Protein AF-A0A6M3IP27-F1 (afdb_monomer_lite)

Sequence (277 aa):
MENEEKTQEQLDTEKAQQAAEVENRAKIQGWVPKEEFRGDQGKWIAADEFVKRADHMMPILKSVNKKLETQVSTLNQKLSETQGMVEKMVKINTKYIDDSYDTQVSQLKMQKRKAAEEQNWELYDKLEIQEAKLSKPEKLEVKTPAPQPQNQSILDDWMDKNKSWFNVDKEMTDYAVFVGEQLKNSQSPIALPGQEAAFCAEVERRIKTTFPSKF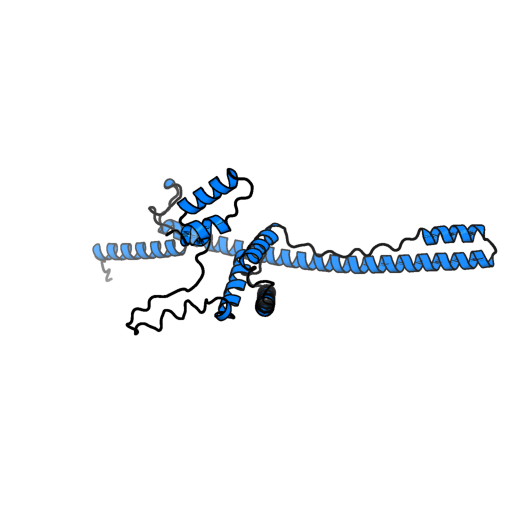SNPNRQRSELDESGLRGGESFSNGKKGWNDLPDEARRQCNKLMAQIPGYKKENYIKEYFEGA

Organism: NCBI:txid1070528

Foldseek 3Di:
DDDDPDDPVRVVVVVVVVLVVLQVVLVVVPQDDLVPDPDDSVPRDRSNVSVVVCVVCVVVVVVVVVVVVVVVVVVVVVVVVVVVVVVVVLVVVLVVLVVVLVVVLVVLVVQLVVCVVVVVVVVNVVSVVVNVVSDRDDRPDPPDPDPDPVLVVLVVVLCVVVVVPAVPPPVLPVQLVVLLVVCCVVPPPCNDPPNNNVSSVVSVVVSCVVCVVVVDDPVVVVPPPDPDDDDDDDPPPPDQQDPVNDDPVLNVVLVVCCVPDPPDDPVVSSCCVVVVD

Secondary structure (DSSP, 8-state):
-------HHHHHHHHHHHHHHHHHHHHHTT---TTT--S-GGG---HHHHHHHHHHHHHHHHHHHHHHHHHHHHHHHHHHHHHHHHHHHHHHHHHHHHHHHHHHHHHHHHHHHHHHHTT-HHHHHHHHHHHHH-PPPP------PPPPHHHHHHHHHHHHHTTTTTTTSHHHHHHHHHHHHHHHHTT-GGGSTT-HHHHHHHHHHHHHHH-HHHHS-TTTGGGSS-----------------GGGS-HHHHHHHHHHHHHSTT--HHHHHHHHHH--

pLDDT: mean 77.45, std 14.08, range [34.03, 93.44]

Structure (mmCIF, N/CA/C/O backbone):
data_AF-A0A6M3IP27-F1
#
_entry.id   AF-A0A6M3IP27-F1
#
loop_
_atom_site.group_PDB
_atom_site.id
_atom_site.type_symbol
_atom_site.label_atom_id
_atom_site.label_alt_id
_atom_site.label_comp_id
_atom_site.label_asym_id
_atom_site.label_entity_id
_atom_site.label_seq_id
_atom_site.pdbx_PDB_ins_code
_atom_site.Cartn_x
_atom_site.Cartn_y
_atom_site.Cartn_z
_atom_site.occupancy
_atom_site.B_iso_or_equiv
_atom_site.auth_seq_id
_atom_site.auth_comp_id
_atom_site.auth_asym_id
_atom_site.auth_atom_id
_atom_site.pdbx_PDB_model_num
ATOM 1 N N . MET A 1 1 ? -12.719 -7.539 72.747 1.00 39.56 1 MET A N 1
ATOM 2 C CA . MET A 1 1 ? -12.972 -8.405 71.579 1.00 39.56 1 MET A CA 1
ATOM 3 C C . MET A 1 1 ? -14.431 -8.194 71.218 1.00 39.56 1 MET A C 1
ATOM 5 O O . MET A 1 1 ? -15.278 -8.902 71.738 1.00 39.56 1 MET A O 1
ATOM 9 N N . GLU A 1 2 ? -14.737 -7.146 70.458 1.00 41.19 2 GLU A N 1
ATOM 10 C CA . GLU A 1 2 ? -16.098 -6.897 69.969 1.00 41.19 2 GLU A CA 1
ATOM 11 C C . GLU A 1 2 ? -16.188 -7.505 68.573 1.00 41.19 2 GLU A C 1
ATOM 13 O O . GLU A 1 2 ? -15.743 -6.916 67.593 1.00 41.19 2 GLU A O 1
ATOM 18 N N . ASN A 1 3 ? -16.667 -8.747 68.511 1.00 47.44 3 ASN A N 1
ATOM 19 C CA . ASN A 1 3 ? -17.157 -9.313 67.264 1.00 47.44 3 ASN A CA 1
ATOM 20 C C . ASN A 1 3 ? -18.583 -8.793 67.089 1.00 47.44 3 ASN A C 1
ATOM 22 O O . ASN A 1 3 ? -19.504 -9.275 67.744 1.00 47.44 3 ASN A O 1
ATOM 26 N N . GLU A 1 4 ? -18.748 -7.787 66.236 1.00 52.50 4 GLU A N 1
ATOM 27 C CA . GLU A 1 4 ? -20.052 -7.382 65.723 1.00 52.50 4 GLU A CA 1
ATOM 28 C C . GLU A 1 4 ? -20.597 -8.515 64.838 1.00 52.50 4 GLU A C 1
ATOM 30 O O . GLU A 1 4 ? -20.154 -8.722 63.705 1.00 52.50 4 GLU A O 1
ATOM 35 N N . GLU A 1 5 ? -21.540 -9.296 65.366 1.00 55.53 5 GLU A N 1
ATOM 36 C CA . GLU A 1 5 ? -22.330 -10.239 64.574 1.00 55.53 5 GLU A CA 1
ATOM 37 C C . GLU A 1 5 ? -23.255 -9.445 63.639 1.00 55.53 5 GLU A C 1
ATOM 39 O O . GLU A 1 5 ? -24.339 -9.004 64.025 1.00 55.53 5 GLU A O 1
ATOM 44 N N . LYS A 1 6 ? -22.814 -9.241 62.391 1.00 59.06 6 LYS A N 1
ATOM 45 C CA . LYS A 1 6 ? -23.670 -8.746 61.302 1.00 59.06 6 LYS A CA 1
ATOM 46 C C . LYS A 1 6 ? -24.931 -9.611 61.211 1.00 59.06 6 LYS A C 1
ATOM 48 O O . LYS A 1 6 ? -24.851 -10.829 61.052 1.00 59.06 6 LYS A O 1
ATOM 53 N N . THR A 1 7 ? -26.098 -8.977 61.278 1.00 63.12 7 THR A N 1
ATOM 54 C CA . THR A 1 7 ? -27.404 -9.641 61.170 1.00 63.12 7 THR A CA 1
ATOM 55 C C . THR A 1 7 ? -27.574 -10.248 59.770 1.00 63.12 7 THR A C 1
ATOM 57 O O . THR A 1 7 ? -27.113 -9.670 58.786 1.00 63.12 7 THR A O 1
ATOM 60 N N . GLN A 1 8 ? -28.251 -11.395 59.650 1.00 60.47 8 GLN A N 1
ATOM 61 C CA . GLN A 1 8 ? -28.425 -12.121 58.378 1.00 60.47 8 GLN A CA 1
ATOM 62 C C . GLN A 1 8 ? -28.995 -11.253 57.236 1.00 60.47 8 GLN A C 1
ATOM 64 O O . GLN A 1 8 ? -28.516 -11.347 56.110 1.00 60.47 8 GLN A O 1
ATOM 69 N N . GLU A 1 9 ? -29.902 -10.316 57.534 1.00 64.75 9 GLU A N 1
ATOM 70 C CA . GLU A 1 9 ? -30.428 -9.354 56.547 1.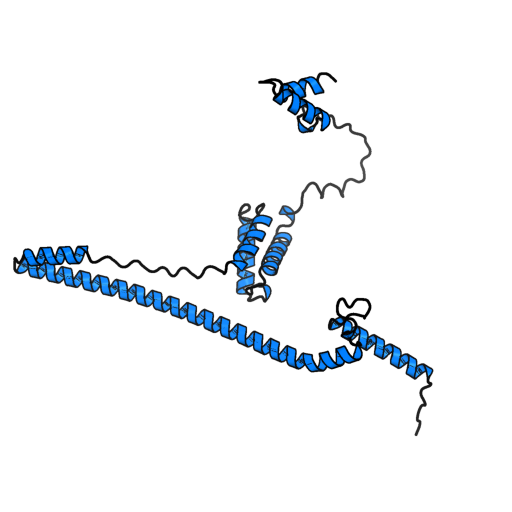00 64.75 9 GLU A CA 1
ATOM 71 C C . GLU A 1 9 ? -29.359 -8.402 55.976 1.00 64.75 9 GLU A C 1
ATOM 73 O O . GLU A 1 9 ? -29.417 -8.026 54.803 1.00 64.75 9 GLU A O 1
ATOM 78 N N . GLN A 1 10 ? -28.353 -8.019 56.766 1.00 66.50 10 GLN A N 1
ATOM 79 C CA . GLN A 1 10 ? -27.271 -7.139 56.307 1.00 66.50 10 GLN A CA 1
ATOM 80 C C . GLN A 1 10 ? -26.288 -7.886 55.394 1.00 66.50 10 GLN A C 1
ATOM 82 O O . GLN A 1 10 ? -25.815 -7.322 54.407 1.00 66.50 10 GLN A O 1
ATOM 87 N N . LEU A 1 11 ? -26.035 -9.169 55.676 1.00 64.75 11 LEU A N 1
ATOM 88 C CA . LEU A 1 11 ? -25.205 -10.042 54.838 1.00 64.75 11 LEU A CA 1
ATOM 89 C C . LEU A 1 11 ? -25.858 -10.338 53.478 1.00 64.75 11 LEU A C 1
ATOM 91 O O . LEU A 1 11 ? -25.162 -10.380 52.460 1.00 64.75 11 LEU A O 1
ATOM 95 N N . ASP A 1 12 ? -27.181 -10.499 53.441 1.00 68.88 12 ASP A N 1
ATOM 96 C CA . ASP A 1 12 ? -27.920 -10.734 52.196 1.00 68.88 12 ASP A CA 1
ATOM 97 C C . ASP A 1 12 ? -28.017 -9.466 51.331 1.00 68.88 12 ASP A C 1
ATOM 99 O O . ASP A 1 12 ? -27.881 -9.530 50.105 1.00 68.88 12 ASP A O 1
ATOM 103 N N . THR A 1 13 ? -28.147 -8.293 51.960 1.00 72.38 13 THR A N 1
ATOM 104 C CA . THR A 1 13 ? -28.172 -7.002 51.254 1.00 72.38 13 THR A CA 1
ATOM 105 C C . THR A 1 13 ? -26.806 -6.657 50.639 1.00 72.38 13 THR A C 1
ATOM 107 O O . THR A 1 13 ? -26.742 -6.226 49.486 1.00 72.38 13 THR A O 1
ATOM 110 N N . GLU A 1 14 ? -25.697 -6.905 51.350 1.00 71.38 14 GLU A N 1
ATOM 111 C CA . GLU A 1 14 ? -24.338 -6.723 50.808 1.00 71.38 14 GLU A CA 1
ATOM 112 C C . GLU A 1 14 ? -24.047 -7.675 49.637 1.00 71.38 14 GLU A C 1
ATOM 114 O O . GLU A 1 14 ? -23.471 -7.261 48.628 1.00 71.38 14 GLU A O 1
ATOM 119 N N . LYS A 1 15 ? -24.483 -8.940 49.719 1.00 72.56 15 LYS A N 1
ATOM 120 C CA . LYS A 1 15 ? -24.339 -9.900 48.611 1.00 72.56 15 LYS A CA 1
ATOM 121 C C . LYS A 1 15 ? -25.111 -9.479 47.364 1.00 72.56 15 LYS A C 1
ATOM 123 O O . LYS A 1 15 ? -24.588 -9.616 46.258 1.00 72.56 15 LYS A O 1
ATOM 128 N N . ALA A 1 16 ? -26.330 -8.963 47.523 1.00 73.81 16 ALA A N 1
ATOM 129 C CA . ALA A 1 16 ? -27.140 -8.491 46.401 1.00 73.81 16 ALA A CA 1
ATOM 130 C C . ALA A 1 16 ? -26.490 -7.292 45.687 1.00 73.81 16 ALA A C 1
ATOM 132 O O . ALA A 1 16 ? -26.472 -7.233 44.457 1.00 73.81 16 ALA A O 1
ATOM 133 N N . GLN A 1 17 ? -25.890 -6.371 46.446 1.00 76.25 17 GLN A N 1
ATOM 134 C CA . GLN A 1 17 ? -25.151 -5.235 45.889 1.00 76.25 17 GLN A CA 1
ATOM 135 C C . GLN A 1 17 ? -23.881 -5.677 45.149 1.00 76.25 17 GLN A C 1
ATOM 137 O O . GLN A 1 17 ? -23.624 -5.211 44.039 1.00 76.25 17 GLN A O 1
ATOM 142 N N . GLN A 1 18 ? -23.123 -6.623 45.713 1.00 76.44 18 GLN A N 1
ATOM 143 C CA . GLN A 1 18 ? -21.934 -7.181 45.060 1.00 76.44 18 GLN A CA 1
ATOM 144 C C . GLN A 1 18 ? -22.278 -7.919 43.759 1.00 76.44 18 GLN A C 1
ATOM 146 O O . GLN A 1 18 ? -21.584 -7.751 42.757 1.00 76.44 18 GLN A O 1
ATOM 151 N N . ALA A 1 19 ? -23.367 -8.693 43.735 1.00 77.50 19 ALA A N 1
ATOM 152 C CA . ALA A 1 19 ? -23.826 -9.376 42.526 1.00 77.50 19 ALA A CA 1
ATOM 153 C C . ALA A 1 19 ? -24.205 -8.382 41.413 1.00 77.50 19 ALA A C 1
ATOM 155 O O . ALA A 1 19 ? -23.787 -8.554 40.267 1.00 77.50 19 ALA A O 1
ATOM 156 N N . ALA A 1 20 ? -24.915 -7.302 41.757 1.00 82.25 20 ALA A N 1
ATOM 157 C CA . ALA A 1 20 ? -25.266 -6.247 40.809 1.00 82.25 20 ALA A CA 1
ATOM 158 C C . ALA A 1 20 ? -24.027 -5.514 40.256 1.00 82.25 20 ALA A C 1
ATOM 160 O O . ALA A 1 20 ? -23.976 -5.180 39.069 1.00 82.25 20 ALA A O 1
ATOM 161 N N . GLU A 1 21 ? -22.997 -5.285 41.078 1.00 84.56 21 GLU A N 1
ATOM 162 C CA . GLU A 1 21 ? -21.745 -4.673 40.617 1.00 84.56 21 GLU A CA 1
ATOM 163 C C . GLU A 1 21 ? -20.981 -5.589 39.644 1.00 84.56 21 GLU A C 1
ATOM 165 O O . GLU A 1 21 ? -20.493 -5.132 38.605 1.00 84.56 21 GLU A O 1
ATOM 170 N N . VAL A 1 22 ? -20.919 -6.890 39.940 1.00 85.19 22 VAL A N 1
ATOM 171 C CA . VAL A 1 22 ? -20.264 -7.892 39.085 1.00 85.19 22 VAL A CA 1
ATOM 172 C C . VAL A 1 22 ? -20.987 -8.042 37.745 1.00 85.19 22 VAL A C 1
ATOM 174 O O . VAL A 1 22 ? -20.332 -8.069 36.702 1.00 85.19 22 VAL A O 1
ATOM 177 N N . GLU A 1 23 ? -22.322 -8.060 37.734 1.00 85.94 23 GLU A N 1
ATOM 178 C CA . GLU A 1 23 ? -23.109 -8.070 36.494 1.00 85.94 23 GLU A CA 1
ATOM 179 C C . GLU A 1 23 ? -22.872 -6.822 35.642 1.00 85.94 23 GLU A C 1
ATOM 181 O O . GLU A 1 23 ? -22.712 -6.923 34.423 1.00 85.94 23 GLU A O 1
ATOM 186 N N . ASN A 1 24 ? -22.794 -5.644 36.264 1.00 85.50 24 ASN A N 1
ATOM 187 C CA . ASN A 1 24 ? -22.499 -4.405 35.549 1.00 85.50 24 ASN A CA 1
ATOM 188 C C . ASN A 1 24 ? -21.096 -4.429 34.927 1.00 85.50 24 ASN A C 1
ATOM 190 O O . ASN A 1 24 ? -20.935 -4.052 33.764 1.00 85.50 24 ASN A O 1
ATOM 194 N N . ARG A 1 25 ? -20.083 -4.932 35.646 1.00 83.31 25 ARG A N 1
ATOM 195 C CA . ARG A 1 25 ? -18.732 -5.115 35.084 1.00 83.31 25 ARG A CA 1
ATOM 196 C C . ARG A 1 25 ? -18.718 -6.115 33.933 1.00 83.31 25 ARG A C 1
ATOM 198 O O . ARG A 1 25 ? -18.089 -5.844 32.911 1.00 83.31 25 ARG A O 1
ATOM 205 N N . ALA A 1 26 ? -19.434 -7.228 34.068 1.00 86.75 26 ALA A N 1
ATOM 206 C CA . ALA A 1 26 ? -19.550 -8.225 33.012 1.00 86.75 26 ALA A CA 1
ATOM 207 C C . ALA A 1 26 ? -20.169 -7.613 31.744 1.00 86.75 26 ALA A C 1
ATOM 209 O O . ALA A 1 26 ? -19.621 -7.783 30.654 1.00 86.75 26 ALA A O 1
ATOM 210 N N . LYS A 1 27 ? -21.259 -6.840 31.878 1.00 85.88 27 LYS A N 1
ATOM 211 C CA . LYS A 1 27 ? -21.919 -6.148 30.754 1.00 85.88 27 LYS A CA 1
ATOM 212 C C . LYS A 1 27 ? -20.980 -5.190 30.023 1.00 85.88 27 LYS A C 1
ATOM 214 O O . LYS A 1 27 ? -20.941 -5.198 28.796 1.00 85.88 27 LYS A O 1
ATOM 219 N N . ILE A 1 28 ? -20.172 -4.418 30.755 1.00 85.31 28 ILE A N 1
ATOM 220 C CA . ILE A 1 28 ? -19.168 -3.511 30.163 1.00 85.31 28 ILE A CA 1
ATOM 221 C C . ILE A 1 28 ? -18.124 -4.290 29.346 1.00 85.31 28 ILE A C 1
ATOM 223 O O . ILE A 1 28 ? -17.663 -3.816 28.311 1.00 85.31 28 ILE A O 1
ATOM 227 N N . GLN A 1 29 ? -17.766 -5.497 29.787 1.00 81.69 29 GLN A N 1
ATOM 228 C CA . GLN A 1 29 ? -16.827 -6.386 29.097 1.00 81.69 29 GLN A CA 1
ATOM 229 C C . GLN A 1 29 ? -17.478 -7.215 27.967 1.00 81.69 29 GLN A C 1
ATOM 231 O O . GLN A 1 29 ? -16.798 -8.027 27.340 1.00 81.69 29 GLN A O 1
ATOM 236 N N . GLY A 1 30 ? -18.769 -7.007 27.680 1.00 83.94 30 GLY A N 1
ATOM 237 C CA . GLY A 1 30 ? -19.490 -7.654 26.579 1.00 83.94 30 GLY A CA 1
ATOM 238 C C . GLY A 1 30 ? -20.252 -8.928 26.955 1.00 83.94 30 GLY A C 1
ATOM 239 O O . GLY A 1 30 ? -20.677 -9.667 26.068 1.00 83.94 30 GLY A O 1
ATOM 240 N N . TRP A 1 31 ? -20.435 -9.206 28.247 1.00 90.19 31 TRP A N 1
ATOM 241 C CA . TRP A 1 31 ? -21.343 -10.257 28.704 1.00 90.19 31 TRP A CA 1
ATOM 242 C C . TRP A 1 31 ? -22.802 -9.838 28.514 1.00 90.19 31 TRP A C 1
ATOM 244 O O . TRP A 1 31 ? -23.163 -8.683 28.741 1.00 90.19 31 TRP A O 1
ATOM 254 N N . VAL A 1 32 ? -23.654 -10.794 28.155 1.00 89.12 32 VAL A N 1
ATOM 255 C CA . VAL A 1 32 ? -25.094 -10.577 27.987 1.00 89.12 32 VAL A CA 1
ATOM 256 C C . VAL A 1 32 ? -25.893 -11.511 28.900 1.00 89.12 32 VAL A C 1
ATOM 258 O O . VAL A 1 32 ? -25.484 -12.664 29.092 1.00 89.12 32 VAL A O 1
ATOM 261 N N . PRO A 1 33 ? -27.036 -11.058 29.450 1.00 88.25 33 PRO A N 1
ATOM 262 C CA . PRO A 1 33 ? -27.930 -11.909 30.226 1.00 88.25 33 PRO A CA 1
ATOM 263 C C . PRO A 1 33 ? -28.410 -13.119 29.422 1.00 88.25 33 PRO A C 1
ATOM 265 O O . PRO A 1 33 ? -28.452 -13.092 28.191 1.00 88.25 33 PRO A O 1
ATOM 268 N N . LYS A 1 34 ? -28.827 -14.179 30.121 1.00 83.12 34 LYS A N 1
ATOM 269 C CA . LYS A 1 34 ? -29.265 -15.439 29.498 1.00 83.12 34 LYS A CA 1
ATOM 270 C C . LYS A 1 34 ? -30.404 -15.246 28.491 1.00 83.12 34 LYS A C 1
ATOM 272 O O . LYS A 1 34 ? -30.479 -15.976 27.510 1.00 83.12 34 LYS A O 1
ATOM 277 N N . GLU A 1 35 ? -31.256 -14.252 28.724 1.00 82.38 35 GLU A N 1
ATOM 278 C CA . GLU A 1 35 ? -32.386 -13.901 27.858 1.00 82.38 35 GLU A CA 1
ATOM 279 C C . GLU A 1 35 ? -31.952 -13.269 26.526 1.00 82.38 35 GLU A C 1
ATOM 281 O O . GLU A 1 35 ? -32.610 -13.456 25.507 1.00 82.38 35 GLU A O 1
ATOM 286 N N . GLU A 1 36 ? -30.812 -12.573 26.507 1.00 82.56 36 GLU A N 1
ATOM 287 C CA . GLU A 1 36 ? -30.274 -11.889 25.322 1.00 82.56 36 GLU A CA 1
ATOM 288 C C . GLU A 1 36 ? -29.168 -12.695 24.623 1.00 82.56 36 GLU A C 1
ATOM 290 O O . GLU A 1 36 ? -28.675 -12.320 23.552 1.00 82.56 36 GLU A O 1
ATOM 295 N N . PHE A 1 37 ? -28.766 -13.824 25.209 1.00 87.12 37 PHE A N 1
ATOM 296 C CA . PHE A 1 37 ? -27.723 -14.671 24.661 1.00 87.12 37 PHE A CA 1
ATOM 297 C C . PHE A 1 37 ? -28.222 -15.429 23.427 1.00 87.12 37 PHE A C 1
ATOM 299 O O . PHE A 1 37 ? -28.962 -16.404 23.518 1.00 87.12 37 PHE A O 1
ATOM 306 N N . ARG A 1 38 ? -27.766 -15.001 22.245 1.00 78.56 38 ARG A N 1
ATOM 307 C CA . ARG A 1 38 ? -28.138 -15.594 20.944 1.00 78.56 38 ARG A CA 1
ATOM 308 C C . ARG A 1 38 ? -27.443 -16.927 20.622 1.00 78.56 38 ARG A C 1
ATOM 310 O O . ARG A 1 38 ? -27.611 -17.444 19.521 1.00 78.56 38 ARG A O 1
ATOM 317 N N . GLY A 1 39 ? -26.611 -17.439 21.526 1.00 82.31 39 GLY A N 1
ATOM 318 C CA . GLY A 1 39 ? -25.845 -18.670 21.336 1.00 82.31 39 GLY A CA 1
ATOM 319 C C . GLY A 1 39 ? -26.500 -19.904 21.958 1.00 82.31 39 GLY A C 1
ATOM 320 O O . GLY A 1 39 ? -27.628 -19.873 22.440 1.00 82.31 39 GLY A O 1
ATOM 321 N N . ASP A 1 40 ? -25.749 -21.002 21.977 1.00 86.00 40 ASP A N 1
ATOM 322 C CA . ASP A 1 40 ? -26.147 -22.239 22.650 1.00 86.00 40 ASP A CA 1
ATOM 323 C C . ASP A 1 40 ? -26.268 -22.013 24.166 1.00 86.00 40 ASP A C 1
ATOM 325 O O . ASP A 1 40 ? -25.266 -21.763 24.841 1.00 86.00 40 ASP A O 1
ATOM 329 N N . GLN A 1 41 ? -27.487 -22.098 24.709 1.00 78.94 41 GLN A N 1
ATOM 330 C CA . GLN A 1 41 ? -27.764 -21.803 26.120 1.00 78.94 41 GLN A CA 1
ATOM 331 C C . GLN A 1 41 ? -26.958 -22.673 27.096 1.00 78.94 41 GLN A C 1
ATOM 333 O O . GLN A 1 41 ? -26.734 -22.246 28.228 1.00 78.94 41 GLN A O 1
ATOM 338 N N . GLY A 1 42 ? -26.474 -23.847 26.668 1.00 82.38 42 GLY A N 1
ATOM 339 C CA . GLY A 1 42 ? -25.590 -24.697 27.474 1.00 82.38 42 GLY A CA 1
ATOM 340 C C . GLY A 1 42 ? -24.171 -24.143 27.658 1.00 82.38 42 GLY A C 1
ATOM 341 O O . GLY A 1 42 ? -23.442 -24.609 28.528 1.00 82.38 42 GLY A O 1
ATOM 342 N N . LYS A 1 43 ? -23.769 -23.147 26.859 1.00 81.69 43 LYS A N 1
ATOM 343 C CA . LYS A 1 43 ? -22.453 -22.484 26.926 1.00 81.69 43 LYS A CA 1
ATOM 344 C C . LYS A 1 43 ? -22.510 -21.098 27.561 1.00 81.69 43 LYS A C 1
ATOM 346 O O . LYS A 1 43 ? -21.483 -20.424 27.643 1.00 81.69 43 LYS A O 1
ATOM 351 N N . TRP A 1 44 ? -23.696 -20.657 27.972 1.00 88.06 44 TRP A N 1
ATOM 352 C CA . TRP A 1 44 ? -23.852 -19.412 28.706 1.00 88.06 44 TRP A CA 1
ATOM 353 C C . TRP A 1 44 ? -23.272 -19.563 30.115 1.00 88.06 44 TRP A C 1
ATOM 355 O O . TRP A 1 44 ? -23.473 -20.578 30.777 1.00 88.06 44 TRP A O 1
ATOM 365 N N . ILE A 1 45 ? -22.534 -18.553 30.561 1.00 86.94 45 ILE A N 1
ATOM 366 C CA . ILE A 1 45 ? -21.773 -18.568 31.813 1.00 86.94 45 ILE A CA 1
ATOM 367 C C . ILE A 1 45 ? -22.278 -17.425 32.696 1.00 86.94 45 ILE A C 1
ATOM 369 O O . ILE A 1 45 ? -22.639 -16.368 32.178 1.00 86.94 45 ILE A O 1
ATOM 373 N N . ALA A 1 46 ? -22.290 -17.616 34.016 1.00 89.75 46 ALA A N 1
ATOM 374 C CA . ALA A 1 46 ? -22.688 -16.575 34.964 1.00 89.75 46 ALA A CA 1
ATOM 375 C C . ALA A 1 46 ? -21.724 -15.371 34.943 1.00 89.75 46 ALA A C 1
ATOM 377 O O . ALA A 1 46 ? -20.540 -15.515 34.629 1.00 89.75 46 ALA A O 1
ATOM 378 N N . ALA A 1 47 ? -22.213 -14.186 35.322 1.00 86.00 47 ALA A N 1
ATOM 379 C CA . ALA A 1 47 ? -21.434 -12.945 35.282 1.00 86.00 47 ALA A CA 1
ATOM 380 C C . ALA A 1 47 ? -20.118 -13.022 36.082 1.00 86.00 47 ALA A C 1
ATOM 382 O O . ALA A 1 47 ? -19.078 -12.592 35.590 1.00 86.00 47 ALA A O 1
ATOM 383 N N . ASP A 1 48 ? -20.136 -13.630 37.272 1.00 85.38 48 ASP A N 1
ATOM 384 C CA . ASP A 1 48 ? -18.946 -13.777 38.126 1.00 85.38 48 ASP A CA 1
ATOM 385 C C . ASP A 1 48 ? -17.862 -14.660 37.478 1.00 85.38 48 ASP A C 1
ATOM 387 O O . ASP A 1 48 ? -16.684 -14.301 37.429 1.00 85.38 48 ASP A O 1
ATOM 391 N N . GLU A 1 49 ? -18.252 -15.788 36.879 1.00 85.69 49 GLU A N 1
ATOM 392 C CA . GLU A 1 49 ? -17.318 -16.655 36.150 1.00 85.69 49 GLU A CA 1
ATOM 393 C C . GLU A 1 49 ? -16.797 -16.009 34.858 1.00 85.69 49 GLU A C 1
ATOM 395 O O . GLU A 1 49 ? -15.637 -16.215 34.487 1.00 85.69 49 GLU A O 1
ATOM 400 N N . PHE A 1 50 ? -17.626 -15.210 34.177 1.00 89.00 50 PHE A N 1
ATOM 401 C CA . PHE A 1 50 ? -17.206 -14.457 32.998 1.00 89.00 50 PHE A CA 1
ATOM 402 C C . PHE A 1 50 ? -16.145 -13.416 33.353 1.00 89.00 50 PHE A C 1
ATOM 404 O O . PHE A 1 50 ? -15.095 -13.401 32.716 1.00 89.00 50 PHE A O 1
ATOM 411 N N . VAL A 1 51 ? -16.376 -12.603 34.390 1.00 86.31 51 VAL A N 1
ATOM 412 C CA . VAL A 1 51 ? -15.430 -11.566 34.833 1.00 86.31 51 VAL A CA 1
ATOM 413 C C . VAL A 1 51 ? -14.118 -12.195 35.297 1.00 86.31 51 VAL A C 1
ATOM 415 O O . VAL A 1 51 ? -13.059 -11.769 34.853 1.00 86.31 51 VAL A O 1
ATOM 418 N N . LYS A 1 52 ? -14.154 -13.286 36.077 1.00 86.50 52 LYS A N 1
ATOM 419 C CA . LYS A 1 52 ? -12.938 -14.022 36.481 1.00 86.50 52 LYS A CA 1
ATOM 420 C C . LYS A 1 52 ? -12.134 -14.532 35.284 1.00 86.50 52 LYS A C 1
ATOM 422 O O . LYS A 1 52 ? -10.907 -14.419 35.252 1.00 86.50 52 LYS A O 1
ATOM 427 N N . ARG A 1 53 ? -12.814 -15.095 34.279 1.00 86.50 53 ARG A N 1
ATOM 428 C CA . ARG A 1 53 ? -12.168 -15.575 33.050 1.00 86.50 53 ARG A CA 1
ATOM 429 C C . ARG A 1 53 ? -11.633 -14.412 32.211 1.00 86.50 53 ARG A C 1
ATOM 431 O O . ARG A 1 53 ? -10.534 -14.523 31.668 1.00 86.50 53 ARG A O 1
ATOM 438 N N . ALA A 1 54 ? -12.374 -13.313 32.118 1.00 83.31 54 ALA A N 1
ATOM 439 C CA . ALA A 1 54 ? -11.966 -12.108 31.414 1.00 83.31 54 ALA A CA 1
ATOM 440 C C . ALA A 1 54 ? -10.743 -11.467 32.078 1.00 83.31 54 ALA A C 1
ATOM 442 O O . ALA A 1 54 ? -9.767 -11.210 31.386 1.00 83.31 54 ALA A O 1
ATOM 443 N N . ASP A 1 55 ? -10.718 -11.314 33.401 1.00 86.06 55 ASP A N 1
ATOM 444 C CA . ASP A 1 55 ? -9.583 -10.758 34.147 1.00 86.06 55 ASP A CA 1
ATOM 445 C C . ASP A 1 55 ? -8.314 -11.605 33.988 1.00 86.06 55 ASP A C 1
ATOM 447 O O . ASP A 1 55 ? -7.212 -11.066 33.881 1.00 86.06 55 ASP A O 1
ATOM 451 N N . HIS A 1 56 ? -8.455 -12.931 33.892 1.00 87.31 56 HIS A N 1
ATOM 452 C CA . HIS A 1 56 ? -7.328 -13.819 33.617 1.00 87.31 56 HIS A CA 1
ATOM 453 C C . HIS A 1 56 ? -6.862 -13.764 32.152 1.00 87.31 56 HIS A C 1
ATOM 455 O O . HIS A 1 56 ? -5.661 -13.791 31.876 1.00 87.31 56 HIS A O 1
ATOM 461 N N . MET A 1 57 ? -7.791 -13.674 31.194 1.00 83.81 57 MET A N 1
ATOM 462 C CA . MET A 1 57 ? -7.461 -13.641 29.765 1.00 83.81 57 MET A CA 1
ATOM 463 C C . MET A 1 57 ? -7.049 -12.255 29.264 1.00 83.81 57 MET A C 1
ATOM 465 O O . MET A 1 57 ? -6.295 -12.168 28.299 1.00 83.81 57 MET A O 1
ATOM 469 N N . MET A 1 58 ? -7.484 -11.169 29.900 1.00 84.62 58 MET A N 1
ATOM 470 C CA . MET A 1 58 ? -7.247 -9.799 29.443 1.00 84.62 58 MET A CA 1
ATOM 471 C C . MET A 1 58 ? -5.753 -9.439 29.363 1.00 84.62 58 MET A C 1
ATOM 473 O O . MET A 1 58 ? -5.352 -8.827 28.371 1.00 84.62 58 MET A O 1
ATOM 477 N N . PRO A 1 59 ? -4.885 -9.836 30.316 1.00 88.25 59 PRO A N 1
ATOM 478 C CA . PRO A 1 59 ? -3.440 -9.669 30.177 1.00 88.25 59 PRO A CA 1
ATOM 479 C C . PRO A 1 59 ? -2.875 -10.420 28.967 1.00 88.25 59 PRO A C 1
ATOM 481 O O . PRO A 1 59 ? -2.052 -9.872 28.231 1.00 88.25 59 PRO A O 1
ATOM 484 N N . ILE A 1 60 ? -3.348 -11.648 28.724 1.00 88.31 60 ILE A N 1
ATOM 485 C CA . ILE A 1 60 ? -2.922 -12.472 27.586 1.00 88.31 60 ILE A CA 1
ATOM 486 C C . ILE A 1 60 ? -3.353 -11.794 26.285 1.00 88.31 60 ILE A C 1
ATOM 488 O O . ILE A 1 60 ? -2.508 -11.553 25.425 1.00 88.31 60 ILE A O 1
ATOM 492 N N . LEU A 1 61 ? -4.621 -11.392 26.174 1.00 83.94 61 LEU A N 1
ATOM 493 C CA . LEU A 1 61 ? -5.176 -10.714 25.003 1.00 83.94 61 LEU A CA 1
ATOM 494 C C . LEU A 1 61 ? -4.452 -9.396 24.710 1.00 83.94 61 LEU A C 1
ATOM 496 O O . LEU A 1 61 ? -4.047 -9.160 23.576 1.00 83.94 61 LEU A O 1
ATOM 500 N N . LYS A 1 62 ? -4.206 -8.568 25.735 1.00 86.19 62 LYS A N 1
ATOM 501 C CA . LYS A 1 62 ? -3.415 -7.333 25.605 1.00 86.19 62 LYS A CA 1
ATOM 502 C C . LYS A 1 62 ? -1.996 -7.624 25.125 1.00 86.19 62 LYS A C 1
ATOM 504 O O . LYS A 1 62 ? -1.490 -6.921 24.255 1.00 86.19 62 LYS A O 1
ATOM 509 N N . SER A 1 63 ? -1.352 -8.661 25.664 1.00 87.88 63 SER A N 1
ATOM 510 C CA . SER A 1 63 ? 0.001 -9.047 25.250 1.00 87.88 63 SER A CA 1
ATOM 511 C C . SER A 1 63 ? 0.047 -9.549 23.804 1.00 87.88 63 SER A C 1
ATOM 513 O O . SER A 1 63 ? 0.989 -9.234 23.078 1.00 87.88 63 SER A O 1
ATOM 515 N N . VAL A 1 64 ? -0.980 -10.286 23.369 1.00 87.31 64 VAL A N 1
ATOM 516 C CA . VAL A 1 64 ? -1.116 -10.789 21.999 1.00 87.31 64 VAL A CA 1
ATOM 517 C C . VAL A 1 64 ? -1.400 -9.639 21.042 1.00 87.31 64 VAL A C 1
ATOM 519 O O . VAL A 1 64 ? -0.696 -9.524 20.047 1.00 87.31 64 VAL A O 1
ATOM 522 N N . ASN A 1 65 ? -2.335 -8.744 21.368 1.00 89.00 65 ASN A N 1
ATOM 523 C CA . ASN A 1 65 ? -2.610 -7.554 20.562 1.00 89.00 65 ASN A CA 1
ATOM 524 C C . ASN A 1 65 ? -1.368 -6.679 20.420 1.00 89.00 65 ASN A C 1
ATOM 526 O O . ASN A 1 65 ? -1.001 -6.337 19.304 1.00 89.00 65 ASN A O 1
ATOM 530 N N . LYS A 1 66 ? -0.638 -6.422 21.512 1.00 91.44 66 LYS A N 1
ATOM 531 C CA . LYS A 1 66 ? 0.626 -5.680 21.446 1.00 91.44 66 LYS A CA 1
ATOM 532 C C . LYS A 1 66 ? 1.648 -6.375 20.539 1.00 91.44 66 LYS A C 1
ATOM 534 O O . LYS A 1 66 ? 2.321 -5.716 19.753 1.00 91.44 66 LYS A O 1
ATOM 539 N N . LYS A 1 67 ? 1.770 -7.706 20.616 1.00 91.00 67 LYS A N 1
ATOM 540 C CA . LYS A 1 67 ? 2.645 -8.474 19.713 1.00 91.00 67 LYS A CA 1
ATOM 541 C C . LYS A 1 67 ? 2.194 -8.348 18.258 1.00 91.00 67 LYS A C 1
ATOM 543 O O . LYS A 1 67 ? 3.036 -8.092 17.402 1.00 91.00 67 LYS A O 1
ATOM 548 N N . LEU A 1 68 ? 0.900 -8.475 17.984 1.00 88.62 68 LEU A N 1
ATOM 549 C CA . LEU A 1 68 ? 0.337 -8.320 16.643 1.00 88.62 68 LEU A CA 1
ATOM 550 C C . LEU A 1 68 ? 0.587 -6.914 16.095 1.00 88.62 68 LEU A C 1
ATOM 552 O O . LEU A 1 68 ? 1.084 -6.787 14.985 1.00 88.62 68 LEU A O 1
ATOM 556 N N . GLU A 1 69 ? 0.357 -5.868 16.884 1.00 87.75 69 GLU A N 1
ATOM 557 C CA . GLU A 1 69 ? 0.663 -4.482 16.512 1.00 87.75 69 GLU A CA 1
ATOM 558 C C . GLU A 1 69 ? 2.149 -4.306 16.174 1.00 87.75 69 GLU A C 1
ATOM 560 O O . GLU A 1 69 ? 2.489 -3.734 15.138 1.00 87.75 69 GLU A O 1
ATOM 565 N N . THR A 1 70 ? 3.054 -4.861 16.992 1.00 92.38 70 THR A N 1
ATOM 566 C CA . THR A 1 70 ? 4.495 -4.808 16.694 1.00 92.38 70 THR A CA 1
ATOM 567 C C . THR A 1 70 ? 4.867 -5.592 15.436 1.00 92.38 70 THR A C 1
ATOM 569 O O . THR A 1 70 ? 5.717 -5.141 14.669 1.00 92.38 70 THR A O 1
ATOM 572 N N . GLN A 1 71 ? 4.226 -6.737 15.180 1.00 89.12 71 GLN A N 1
ATOM 573 C CA . GLN A 1 71 ? 4.436 -7.533 13.969 1.00 89.12 71 GLN A CA 1
ATOM 574 C C . GLN A 1 71 ? 3.926 -6.804 12.726 1.00 89.12 71 GLN A C 1
ATOM 576 O O . GLN A 1 71 ? 4.635 -6.737 11.730 1.00 89.12 71 GLN A O 1
ATOM 581 N N . VAL A 1 72 ? 2.737 -6.205 12.790 1.00 89.81 72 VAL A N 1
ATOM 582 C CA . VAL A 1 72 ? 2.176 -5.403 11.696 1.00 89.81 72 VAL A CA 1
ATOM 583 C C . VAL A 1 72 ? 3.071 -4.199 11.411 1.00 89.81 72 VAL A C 1
ATOM 585 O O . VAL A 1 72 ? 3.416 -3.955 10.259 1.00 89.81 72 VAL A O 1
ATOM 588 N N . SER A 1 73 ? 3.521 -3.490 12.449 1.00 87.75 73 SER A N 1
ATOM 589 C CA . SER A 1 73 ? 4.440 -2.356 12.304 1.00 87.75 73 SER A CA 1
ATOM 590 C C . SER A 1 73 ? 5.769 -2.768 11.657 1.00 87.75 73 SER A C 1
ATOM 592 O O . SER A 1 73 ? 6.197 -2.170 10.670 1.00 87.75 73 SER A O 1
ATOM 594 N N . THR A 1 74 ? 6.388 -3.853 12.132 1.00 89.88 74 THR A N 1
ATOM 595 C CA . THR A 1 74 ? 7.645 -4.362 11.553 1.00 89.88 74 THR A CA 1
ATOM 596 C C . THR A 1 74 ? 7.477 -4.891 10.131 1.00 89.88 74 THR A C 1
ATOM 598 O O . THR A 1 74 ? 8.373 -4.707 9.308 1.00 89.88 74 THR A O 1
ATOM 601 N N . LEU A 1 75 ? 6.348 -5.524 9.805 1.00 87.12 75 LEU A N 1
ATOM 602 C CA . LEU A 1 75 ? 6.040 -5.941 8.436 1.00 87.12 75 LEU A CA 1
ATOM 603 C C . LEU A 1 75 ? 5.865 -4.737 7.512 1.00 87.12 75 LEU A C 1
ATOM 605 O O . LEU A 1 75 ? 6.450 -4.726 6.433 1.00 87.12 75 LEU A O 1
ATOM 609 N N . ASN A 1 76 ? 5.136 -3.708 7.946 1.00 82.88 76 ASN A N 1
ATOM 610 C CA . ASN A 1 76 ? 4.964 -2.476 7.178 1.00 82.88 76 ASN A CA 1
ATOM 611 C C . ASN A 1 76 ? 6.301 -1.768 6.936 1.00 82.88 76 ASN A C 1
ATOM 613 O O . ASN A 1 76 ? 6.563 -1.319 5.822 1.00 82.88 76 ASN A O 1
ATOM 617 N N . GLN A 1 77 ? 7.179 -1.728 7.942 1.00 86.31 77 GLN A N 1
ATOM 618 C CA . GLN A 1 77 ? 8.523 -1.178 7.786 1.00 86.31 77 GLN A CA 1
ATOM 619 C C . GLN A 1 77 ? 9.338 -1.970 6.753 1.00 86.31 77 GLN A C 1
ATOM 621 O O . GLN A 1 77 ? 9.873 -1.381 5.818 1.00 86.31 77 GLN A O 1
ATOM 626 N N . LYS A 1 78 ? 9.370 -3.306 6.854 1.00 86.00 78 LYS A N 1
ATOM 627 C CA . LYS A 1 78 ? 10.050 -4.164 5.867 1.00 86.00 78 LYS A CA 1
ATOM 628 C C . LYS A 1 78 ? 9.476 -3.996 4.460 1.00 86.00 78 LYS A C 1
ATOM 630 O O . LYS A 1 78 ? 10.216 -4.034 3.479 1.00 86.00 78 LYS A O 1
ATOM 635 N N . LEU A 1 79 ? 8.164 -3.809 4.341 1.00 84.69 79 LEU A N 1
ATOM 636 C CA . LEU A 1 79 ? 7.499 -3.580 3.061 1.00 84.69 79 LEU A CA 1
ATOM 637 C C . LEU A 1 79 ? 7.931 -2.233 2.460 1.00 84.69 79 LEU A C 1
ATOM 639 O O . LEU A 1 79 ? 8.308 -2.175 1.294 1.00 84.69 79 LEU A O 1
ATOM 643 N N . SER A 1 80 ? 7.989 -1.172 3.266 1.00 82.19 80 SER A N 1
ATOM 644 C CA . SER A 1 80 ? 8.509 0.126 2.822 1.00 82.19 80 SER A CA 1
ATOM 645 C C . SER A 1 80 ? 9.991 0.058 2.424 1.00 82.19 80 SER A C 1
ATOM 647 O O . SER A 1 80 ? 10.379 0.585 1.381 1.00 82.19 80 SER A O 1
ATOM 649 N N . GLU A 1 81 ? 10.819 -0.644 3.200 1.00 86.75 81 GLU A N 1
ATOM 650 C CA . GLU A 1 81 ? 12.242 -0.838 2.897 1.00 86.75 81 GLU A CA 1
ATOM 651 C C . GLU A 1 81 ? 12.447 -1.616 1.591 1.00 86.75 81 GLU A C 1
ATOM 653 O O . GLU A 1 81 ? 13.256 -1.222 0.748 1.00 86.75 81 GLU A O 1
ATOM 658 N N . THR A 1 82 ? 11.683 -2.692 1.387 1.00 84.69 82 THR A N 1
ATOM 659 C CA . THR A 1 82 ? 11.737 -3.489 0.152 1.00 84.69 82 THR A CA 1
ATOM 660 C C . THR A 1 82 ? 11.242 -2.700 -1.055 1.00 84.69 82 THR A C 1
ATOM 662 O O . THR A 1 82 ? 11.893 -2.743 -2.097 1.00 84.69 82 THR A O 1
ATOM 665 N N . GLN A 1 83 ? 10.173 -1.909 -0.925 1.00 80.62 83 GLN A N 1
ATOM 666 C CA . GLN A 1 83 ? 9.729 -0.992 -1.980 1.00 80.62 83 GLN A CA 1
ATOM 667 C C . GLN A 1 83 ? 10.825 0.016 -2.353 1.00 80.62 83 GLN A C 1
ATOM 669 O O . GLN A 1 83 ? 11.144 0.167 -3.533 1.00 80.62 83 GLN A O 1
ATOM 674 N N . GLY A 1 84 ? 11.466 0.641 -1.361 1.00 85.31 84 GLY A N 1
ATOM 675 C CA . GLY A 1 84 ? 12.572 1.570 -1.598 1.00 85.31 84 GLY A CA 1
ATOM 676 C C . GLY A 1 84 ? 13.799 0.899 -2.228 1.00 85.31 84 GLY A C 1
ATOM 677 O O . GLY A 1 84 ? 14.475 1.494 -3.069 1.00 85.31 84 GLY A O 1
ATOM 678 N N . MET A 1 85 ? 14.093 -0.353 -1.865 1.00 87.25 85 MET A N 1
ATOM 679 C CA . MET A 1 85 ? 15.158 -1.142 -2.491 1.00 87.25 85 MET A CA 1
ATOM 680 C C . MET A 1 85 ? 14.839 -1.463 -3.954 1.00 87.25 85 MET A C 1
ATOM 682 O O . MET A 1 85 ? 15.709 -1.297 -4.808 1.00 87.25 85 MET A O 1
ATOM 686 N N . VAL A 1 86 ? 13.608 -1.881 -4.257 1.00 87.31 86 VAL A N 1
ATOM 687 C CA . VAL A 1 86 ? 13.158 -2.153 -5.630 1.00 87.31 86 VAL A CA 1
ATOM 688 C C . VAL A 1 86 ? 13.253 -0.891 -6.482 1.00 87.31 86 VAL A C 1
ATOM 690 O O . VAL A 1 86 ? 13.802 -0.941 -7.580 1.00 87.31 86 VAL A O 1
ATOM 693 N N . GLU A 1 87 ? 12.816 0.259 -5.969 1.00 85.75 87 GLU A N 1
ATOM 694 C CA . GLU A 1 87 ? 12.912 1.531 -6.690 1.00 85.75 87 GLU A CA 1
ATOM 695 C C . GLU A 1 87 ? 14.371 1.909 -7.004 1.00 85.75 87 GLU A C 1
ATOM 697 O O . GLU A 1 87 ? 14.699 2.298 -8.130 1.00 85.75 87 GLU A O 1
ATOM 702 N N . LYS A 1 88 ? 15.279 1.743 -6.033 1.00 86.62 88 LYS A N 1
ATOM 703 C CA . LYS A 1 88 ? 16.721 1.950 -6.242 1.00 86.62 88 LYS A CA 1
ATOM 704 C C . LYS A 1 88 ? 17.289 0.974 -7.268 1.00 86.62 88 LYS A C 1
ATOM 706 O O . LYS A 1 88 ? 18.049 1.399 -8.134 1.00 86.62 88 LYS A O 1
ATOM 711 N N . MET A 1 89 ? 16.914 -0.302 -7.197 1.00 85.25 89 MET A N 1
ATOM 712 C CA . MET A 1 89 ? 17.375 -1.327 -8.132 1.00 85.25 89 MET A CA 1
ATOM 713 C C . MET A 1 89 ? 16.923 -1.019 -9.558 1.00 85.25 89 MET A C 1
ATOM 715 O O . MET A 1 89 ? 17.722 -1.111 -10.485 1.00 85.25 89 MET A O 1
ATOM 719 N N . VAL A 1 90 ? 15.675 -0.582 -9.744 1.00 86.75 90 VAL A N 1
ATOM 720 C CA . VAL A 1 90 ? 15.178 -0.181 -11.063 1.00 86.75 90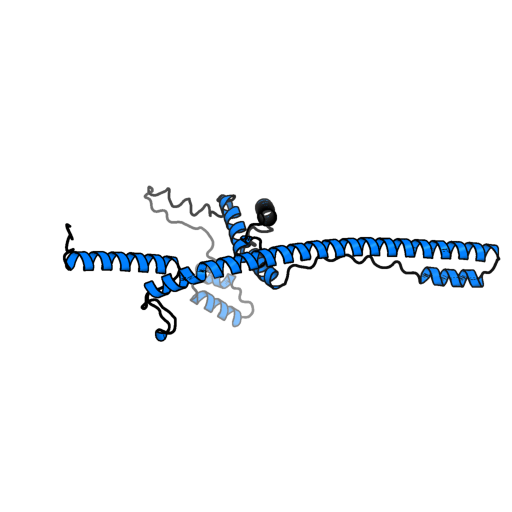 VAL A CA 1
ATOM 721 C C . VAL A 1 90 ? 15.933 1.045 -11.574 1.00 86.75 90 VAL A C 1
ATOM 723 O O . VAL A 1 90 ? 16.403 1.038 -12.709 1.00 86.75 90 VAL A O 1
ATOM 726 N N . LYS A 1 91 ? 16.164 2.063 -10.737 1.00 86.19 91 LYS A N 1
ATOM 727 C CA . LYS A 1 91 ? 16.984 3.229 -11.116 1.00 86.19 91 LYS A CA 1
ATOM 728 C C . LYS A 1 91 ? 18.409 2.838 -11.520 1.00 86.19 91 LYS A C 1
ATOM 730 O O . LYS A 1 91 ? 18.907 3.339 -12.524 1.00 86.19 91 LYS A O 1
ATOM 735 N N . ILE A 1 92 ? 19.060 1.945 -10.777 1.00 87.50 92 ILE A N 1
ATOM 736 C CA . ILE A 1 92 ? 20.407 1.457 -11.111 1.00 87.50 92 ILE A CA 1
ATOM 737 C C . ILE A 1 92 ? 20.383 0.667 -12.420 1.00 87.50 92 ILE A C 1
ATOM 739 O O . ILE A 1 92 ? 21.188 0.951 -13.300 1.00 87.50 92 ILE A O 1
ATOM 743 N N . ASN A 1 93 ? 19.438 -0.261 -12.583 1.00 83.00 93 ASN A N 1
ATOM 744 C CA . ASN A 1 93 ? 19.314 -1.051 -13.803 1.00 83.00 93 ASN A CA 1
ATOM 745 C C . ASN A 1 93 ? 19.032 -0.175 -15.023 1.00 83.00 93 ASN A C 1
ATOM 747 O O . ASN A 1 93 ? 19.684 -0.359 -16.036 1.00 83.00 93 ASN A O 1
ATOM 751 N N . THR A 1 94 ? 18.123 0.801 -14.940 1.00 85.62 94 THR A N 1
ATOM 752 C CA . THR A 1 94 ? 17.852 1.714 -16.068 1.00 85.62 94 THR A CA 1
ATOM 753 C C . THR A 1 94 ? 19.098 2.488 -16.490 1.00 85.62 94 THR A C 1
ATOM 755 O O . THR A 1 94 ? 19.393 2.531 -17.678 1.00 85.62 94 THR A O 1
ATOM 758 N N . LYS A 1 95 ? 19.872 3.025 -15.535 1.00 86.75 95 LYS A N 1
ATOM 759 C CA . LYS A 1 95 ? 21.145 3.702 -15.831 1.00 86.75 95 LYS A CA 1
ATOM 760 C C . LYS A 1 95 ? 22.176 2.754 -16.427 1.00 86.75 95 LYS A C 1
ATOM 762 O O . LYS A 1 95 ? 22.768 3.076 -17.442 1.00 86.75 95 LYS A O 1
ATOM 767 N N . TYR A 1 96 ? 22.359 1.580 -15.826 1.00 86.81 96 TYR A N 1
ATOM 768 C CA . TYR A 1 96 ? 23.288 0.572 -16.332 1.00 86.81 96 TYR A CA 1
ATOM 769 C C . TYR A 1 96 ? 22.941 0.154 -17.764 1.00 86.81 96 TYR A C 1
ATOM 771 O O . TYR A 1 96 ? 23.816 0.050 -18.617 1.00 86.81 96 TYR A O 1
ATOM 779 N N . ILE A 1 97 ? 21.653 -0.050 -18.029 1.00 86.12 97 ILE A N 1
ATOM 780 C CA . ILE A 1 97 ? 21.131 -0.390 -19.345 1.00 86.12 97 ILE A CA 1
ATOM 781 C C . ILE A 1 97 ? 21.399 0.754 -20.342 1.00 86.12 97 ILE A C 1
ATOM 783 O O . ILE A 1 97 ? 21.950 0.484 -21.409 1.00 86.12 97 ILE A O 1
ATOM 787 N N . ASP A 1 98 ? 21.078 2.006 -19.991 1.00 85.94 98 ASP A N 1
ATOM 788 C CA . ASP A 1 98 ? 21.340 3.189 -20.828 1.00 85.94 98 ASP A CA 1
ATOM 789 C C . ASP A 1 98 ? 22.855 3.344 -21.120 1.00 85.94 98 ASP A C 1
ATOM 791 O O . ASP A 1 98 ? 23.252 3.429 -22.282 1.00 85.94 98 ASP A O 1
ATOM 795 N N . ASP A 1 99 ? 23.718 3.268 -20.101 1.00 88.56 99 ASP A N 1
ATOM 796 C CA . ASP A 1 99 ? 25.179 3.376 -20.246 1.00 88.56 99 ASP A CA 1
ATOM 797 C C . ASP A 1 99 ? 25.755 2.229 -21.102 1.00 88.56 99 ASP A C 1
ATOM 799 O O . ASP A 1 99 ? 26.633 2.425 -21.950 1.00 88.56 99 ASP A O 1
ATOM 803 N N . SER A 1 100 ? 25.258 1.002 -20.909 1.00 85.69 100 SER A N 1
ATOM 804 C CA . SER A 1 100 ? 25.676 -0.165 -21.696 1.00 85.69 100 SER A CA 1
ATOM 805 C C . SER A 1 100 ? 25.277 -0.044 -23.168 1.00 85.69 100 SER A C 1
ATOM 807 O O . SER A 1 100 ? 26.006 -0.506 -24.046 1.00 85.69 100 SER A O 1
ATOM 809 N N . TYR A 1 101 ? 24.141 0.594 -23.448 1.00 88.94 101 TYR A N 1
ATOM 810 C CA . TYR A 1 101 ? 23.685 0.867 -24.803 1.00 88.94 101 TYR A CA 1
ATOM 811 C C . TYR A 1 101 ? 24.558 1.946 -25.457 1.00 88.94 101 TYR A C 1
ATOM 813 O O . TYR A 1 101 ? 25.080 1.736 -26.552 1.00 88.94 101 TYR A O 1
ATOM 821 N N . ASP A 1 102 ? 24.803 3.061 -24.764 1.00 89.25 102 ASP A N 1
ATOM 822 C CA . ASP A 1 102 ? 25.615 4.167 -25.282 1.00 89.25 102 ASP A CA 1
ATOM 823 C C . ASP A 1 102 ? 27.066 3.740 -25.554 1.00 89.25 102 ASP A C 1
ATOM 825 O O . ASP A 1 102 ? 27.656 4.105 -26.578 1.00 89.25 102 ASP A O 1
ATOM 829 N N . THR A 1 103 ? 27.641 2.907 -24.682 1.00 89.88 103 THR A N 1
ATOM 830 C CA . THR A 1 103 ? 28.977 2.330 -24.892 1.00 89.88 103 THR A CA 1
ATOM 831 C C . THR A 1 103 ? 29.021 1.398 -26.102 1.00 89.88 103 THR A C 1
ATOM 833 O O . THR A 1 103 ? 29.941 1.526 -26.912 1.00 89.88 103 THR A O 1
ATOM 836 N N . GLN A 1 104 ? 28.026 0.523 -26.288 1.00 90.38 104 GLN A N 1
ATOM 837 C CA . GLN A 1 104 ? 27.931 -0.353 -27.465 1.00 90.38 104 GLN A CA 1
ATOM 838 C C . GLN A 1 104 ? 27.785 0.446 -28.766 1.00 90.38 104 GLN A C 1
ATOM 840 O O . GLN A 1 104 ? 28.516 0.197 -29.725 1.00 90.38 104 GLN A O 1
ATOM 845 N N . VAL A 1 105 ? 26.914 1.459 -28.793 1.00 90.56 105 VAL A N 1
ATOM 846 C CA . VAL A 1 105 ? 26.744 2.342 -29.958 1.00 90.56 105 VAL A CA 1
ATOM 847 C C . VAL A 1 105 ? 28.038 3.101 -30.265 1.00 90.56 105 VAL A C 1
ATOM 849 O O . VAL A 1 105 ? 28.441 3.209 -31.424 1.00 90.56 105 VAL A O 1
ATOM 852 N N . SER A 1 106 ? 28.728 3.611 -29.242 1.00 91.62 106 SER A N 1
ATOM 853 C CA . SER A 1 106 ? 30.013 4.302 -29.408 1.00 91.62 106 SER A CA 1
ATOM 854 C C . SER A 1 106 ? 31.101 3.376 -29.971 1.00 91.62 106 SER A C 1
ATOM 856 O O . SER A 1 106 ? 31.826 3.755 -30.896 1.00 91.62 106 SER A O 1
ATOM 858 N N . GLN A 1 107 ? 31.179 2.135 -29.479 1.00 91.94 107 GLN A N 1
ATOM 859 C CA . GLN A 1 107 ? 32.109 1.123 -29.984 1.00 91.94 107 GLN A CA 1
ATOM 860 C C . GLN A 1 107 ? 31.819 0.754 -31.443 1.00 91.94 107 GLN A C 1
ATOM 862 O O . GLN A 1 107 ? 32.746 0.755 -32.255 1.00 91.94 107 GLN A O 1
ATOM 867 N N . LEU A 1 108 ? 30.552 0.517 -31.802 1.00 91.12 108 LEU A N 1
ATOM 868 C CA . LEU A 1 108 ? 30.150 0.235 -33.185 1.00 91.12 108 LEU A CA 1
ATOM 869 C C . LEU A 1 108 ? 30.493 1.402 -34.118 1.00 91.12 108 LEU A C 1
ATOM 871 O O . LEU A 1 108 ? 31.072 1.190 -35.182 1.00 91.12 108 LEU A O 1
ATOM 875 N N . LYS A 1 109 ? 30.251 2.651 -33.700 1.00 91.06 109 LYS A N 1
ATOM 876 C CA . LYS A 1 109 ? 30.641 3.845 -34.472 1.00 91.06 109 LYS A CA 1
ATOM 877 C C . LYS A 1 109 ? 32.149 3.952 -34.672 1.00 91.06 109 LYS A C 1
ATOM 879 O O . LYS A 1 109 ? 32.599 4.312 -35.759 1.00 91.06 109 LYS A O 1
ATOM 884 N N . MET A 1 110 ? 32.941 3.641 -33.646 1.00 93.19 110 MET A N 1
ATOM 885 C CA . MET A 1 110 ? 34.401 3.620 -33.759 1.00 93.19 110 MET A CA 1
ATOM 886 C C . MET A 1 110 ? 34.868 2.538 -34.739 1.00 93.19 110 MET A C 1
ATOM 888 O O . MET A 1 110 ? 35.738 2.802 -35.567 1.00 93.19 110 MET A O 1
ATOM 892 N N . GLN A 1 111 ? 34.270 1.346 -34.686 1.00 92.06 111 GLN A N 1
ATOM 893 C CA . GLN A 1 111 ? 34.567 0.262 -35.622 1.00 92.06 111 GLN A CA 1
ATOM 894 C C . GLN A 1 111 ? 34.163 0.621 -37.060 1.00 92.06 111 GLN A C 1
ATOM 896 O O . GLN A 1 111 ? 34.951 0.385 -37.971 1.00 92.06 111 GLN A O 1
ATOM 901 N N . LYS A 1 112 ? 33.014 1.285 -37.270 1.00 90.19 112 LYS A N 1
ATOM 902 C CA . LYS A 1 112 ? 32.597 1.796 -38.592 1.00 90.19 112 LYS A CA 1
ATOM 903 C C . LYS A 1 112 ? 33.604 2.799 -39.159 1.00 90.19 112 LYS A C 1
ATOM 905 O O . LYS A 1 112 ? 33.917 2.740 -40.343 1.00 90.19 112 LYS A O 1
ATOM 910 N N . ARG A 1 113 ? 34.142 3.703 -38.328 1.00 91.12 113 ARG A N 1
ATOM 911 C CA . ARG A 1 113 ? 35.181 4.661 -38.759 1.00 91.12 113 ARG A CA 1
ATOM 912 C C . ARG A 1 113 ? 36.462 3.955 -39.198 1.00 91.12 113 ARG A C 1
ATOM 914 O O . ARG A 1 113 ? 36.950 4.246 -40.281 1.00 91.12 113 ARG A O 1
ATOM 921 N N . LYS A 1 114 ? 36.941 2.983 -38.416 1.00 93.44 114 LYS A N 1
ATOM 922 C CA . LYS A 1 114 ? 38.114 2.171 -38.785 1.00 93.44 114 LYS A CA 1
ATOM 923 C C . LYS A 1 114 ? 37.888 1.385 -40.079 1.00 93.44 114 LYS A C 1
ATOM 925 O O . LYS A 1 114 ? 38.742 1.395 -40.952 1.00 93.44 114 LYS A O 1
ATOM 930 N N . ALA A 1 115 ? 36.710 0.782 -40.244 1.00 91.75 115 ALA A N 1
ATOM 931 C CA . ALA A 1 115 ? 36.348 0.066 -41.468 1.00 91.75 115 ALA A CA 1
ATOM 932 C C . ALA A 1 115 ? 36.346 0.981 -42.707 1.00 91.75 115 ALA A C 1
ATOM 934 O O . ALA A 1 115 ? 36.783 0.567 -43.778 1.00 91.75 115 ALA A O 1
ATOM 935 N N . ALA A 1 116 ? 35.892 2.232 -42.557 1.00 90.31 116 ALA A N 1
ATOM 936 C CA . ALA A 1 116 ? 35.916 3.230 -43.625 1.00 90.31 116 ALA A CA 1
ATOM 937 C C . ALA A 1 116 ? 37.345 3.702 -43.960 1.00 90.31 116 ALA A C 1
ATOM 939 O O . ALA A 1 116 ? 37.668 3.873 -45.134 1.00 90.31 116 ALA A O 1
ATOM 940 N N . GLU A 1 117 ? 38.207 3.873 -42.952 1.00 93.44 117 GLU A N 1
ATOM 941 C CA . GLU A 1 117 ? 39.632 4.201 -43.131 1.00 93.44 117 GLU A CA 1
ATOM 942 C C . GLU A 1 117 ? 40.391 3.076 -43.854 1.00 93.44 117 GLU A C 1
ATOM 944 O O . GLU A 1 117 ? 41.202 3.343 -44.739 1.00 93.44 117 GLU A O 1
ATOM 949 N N . GLU A 1 118 ? 40.079 1.819 -43.536 1.00 93.38 118 GLU A N 1
ATOM 950 C CA . GLU A 1 118 ? 40.646 0.621 -44.170 1.00 93.38 118 GLU A CA 1
ATOM 951 C C . GLU A 1 118 ? 39.999 0.283 -45.531 1.00 93.38 118 GLU A C 1
ATOM 953 O O . GLU A 1 118 ? 40.365 -0.714 -46.153 1.00 93.38 118 GLU A O 1
ATOM 958 N N . GLN A 1 119 ? 39.039 1.093 -46.006 1.00 91.50 119 GLN A N 1
ATOM 959 C CA . GLN A 1 119 ? 38.247 0.868 -47.230 1.00 91.50 119 GLN A CA 1
ATOM 960 C C . GLN A 1 119 ? 37.521 -0.493 -47.273 1.00 91.50 119 GLN A C 1
ATOM 962 O O . GLN A 1 119 ? 37.189 -1.011 -48.342 1.00 91.50 119 GLN A O 1
ATOM 967 N N . ASN A 1 120 ? 37.235 -1.072 -46.106 1.00 92.69 120 ASN A N 1
ATOM 968 C CA . ASN A 1 120 ? 36.532 -2.340 -45.971 1.00 92.69 120 ASN A CA 1
ATOM 969 C C . ASN A 1 120 ? 35.016 -2.111 -45.881 1.00 92.69 120 ASN A C 1
ATOM 971 O O . ASN A 1 120 ? 34.409 -2.145 -44.806 1.00 92.69 120 ASN A O 1
ATOM 975 N N . TRP A 1 121 ? 34.405 -1.876 -47.042 1.00 87.31 121 TRP A N 1
ATOM 976 C CA . TRP A 1 121 ? 32.972 -1.599 -47.167 1.00 87.31 121 TRP A CA 1
ATOM 977 C C . TRP A 1 121 ? 32.086 -2.774 -46.736 1.00 87.31 121 TRP A C 1
ATOM 979 O O . TRP A 1 121 ? 31.039 -2.566 -46.134 1.00 87.31 121 TRP A O 1
ATOM 989 N N . GLU A 1 122 ? 32.530 -4.015 -46.944 1.00 90.81 122 GLU A N 1
ATOM 990 C CA . GLU A 1 122 ? 31.756 -5.193 -46.537 1.00 90.81 122 GLU A CA 1
ATOM 991 C C . GLU A 1 122 ? 31.626 -5.296 -45.006 1.00 90.81 122 GLU A C 1
ATOM 993 O O . GLU A 1 122 ? 30.590 -5.705 -44.476 1.00 90.81 122 GLU A O 1
ATOM 998 N N . LEU A 1 123 ? 32.676 -4.912 -44.273 1.00 88.31 123 LEU A N 1
ATOM 999 C CA . LEU A 1 123 ? 32.648 -4.846 -42.813 1.00 88.31 123 LEU A CA 1
ATOM 1000 C C . LEU A 1 123 ? 31.817 -3.650 -42.331 1.00 88.31 123 LEU A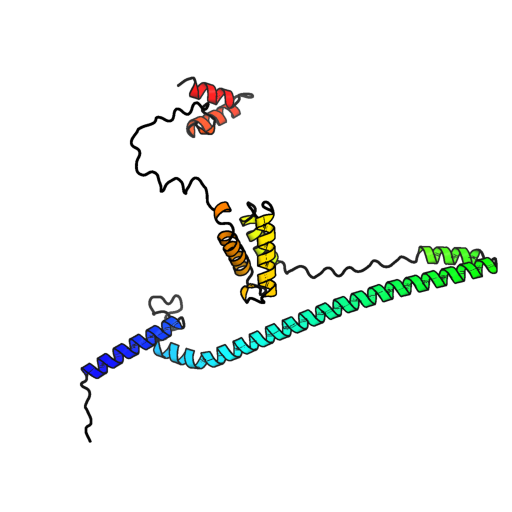 C 1
ATOM 1002 O O . LEU A 1 123 ? 31.080 -3.781 -41.353 1.00 88.31 123 LEU A O 1
ATOM 1006 N N . TYR A 1 124 ? 31.880 -2.520 -43.038 1.00 91.31 124 TYR A N 1
ATOM 1007 C CA . TYR A 1 124 ? 31.061 -1.341 -42.752 1.00 91.31 124 TYR A CA 1
ATOM 1008 C C . TYR A 1 124 ? 29.557 -1.653 -42.811 1.00 91.31 124 TYR A C 1
ATOM 1010 O O . TYR A 1 124 ? 28.845 -1.393 -41.837 1.00 91.31 124 TYR A O 1
ATOM 1018 N N . ASP A 1 125 ? 29.091 -2.287 -43.891 1.00 90.12 125 ASP A N 1
ATOM 1019 C CA . ASP A 1 125 ? 27.679 -2.654 -44.071 1.00 90.12 125 ASP A CA 1
ATOM 1020 C C . ASP A 1 125 ? 27.211 -3.643 -42.991 1.00 90.12 125 ASP A C 1
ATOM 1022 O O . ASP A 1 125 ? 26.112 -3.527 -42.443 1.00 90.12 125 ASP A O 1
ATOM 1026 N N . LYS A 1 126 ? 28.067 -4.601 -42.606 1.00 91.25 126 LYS A N 1
ATOM 1027 C CA . LYS A 1 126 ? 27.772 -5.542 -41.510 1.00 91.25 126 LYS A CA 1
ATOM 1028 C C . LYS A 1 126 ? 27.603 -4.825 -40.168 1.00 91.25 126 LYS A C 1
ATOM 1030 O O . LYS A 1 126 ? 26.687 -5.169 -39.417 1.00 91.25 126 LYS A O 1
ATOM 1035 N N . LEU A 1 127 ? 28.450 -3.840 -39.867 1.00 89.88 127 LEU A N 1
ATOM 1036 C CA . LEU A 1 127 ? 28.354 -3.040 -38.641 1.00 89.88 127 LEU A CA 1
ATOM 1037 C C . LEU A 1 127 ? 27.130 -2.117 -38.644 1.00 89.88 127 LEU A C 1
ATOM 1039 O O . LEU A 1 127 ? 26.516 -1.917 -37.600 1.00 89.88 127 LEU A O 1
ATOM 1043 N N . GLU A 1 128 ? 26.740 -1.592 -39.803 1.00 87.69 128 GLU A N 1
ATOM 1044 C CA . GLU A 1 128 ? 25.521 -0.795 -39.959 1.00 87.69 128 GLU A CA 1
ATOM 1045 C C . GLU A 1 128 ? 24.255 -1.616 -39.690 1.00 87.69 128 GLU A C 1
ATOM 1047 O O . GLU A 1 128 ? 23.367 -1.179 -38.957 1.00 87.69 128 GLU A O 1
ATOM 1052 N N . ILE A 1 129 ? 24.205 -2.856 -40.182 1.00 88.75 129 ILE A N 1
ATOM 1053 C CA . ILE A 1 129 ? 23.115 -3.789 -39.870 1.00 88.75 129 ILE A CA 1
ATOM 1054 C C . ILE A 1 129 ? 23.099 -4.137 -38.371 1.00 88.75 129 ILE A C 1
ATOM 1056 O O . ILE A 1 129 ? 22.025 -4.324 -37.798 1.00 88.75 129 ILE A O 1
ATOM 1060 N N . GLN A 1 130 ? 24.262 -4.241 -37.719 1.00 86.75 130 GLN A N 1
ATOM 1061 C CA . GLN A 1 130 ? 24.343 -4.473 -36.271 1.00 86.75 130 GLN A CA 1
ATOM 1062 C C . GLN A 1 130 ? 23.858 -3.267 -35.460 1.00 86.75 130 GLN A C 1
ATOM 1064 O O . GLN A 1 130 ? 23.105 -3.455 -34.508 1.00 86.75 130 GLN A O 1
ATOM 1069 N N . GLU A 1 131 ? 24.220 -2.048 -35.861 1.00 87.62 131 GLU A N 1
ATOM 1070 C CA . GLU A 1 131 ? 23.732 -0.807 -35.250 1.00 87.62 131 GLU A CA 1
ATOM 1071 C C . GLU A 1 131 ? 22.206 -0.683 -35.397 1.00 87.62 131 GLU A C 1
ATOM 1073 O O . GLU A 1 131 ? 21.522 -0.396 -34.421 1.00 87.62 131 GLU A O 1
ATOM 1078 N N . ALA A 1 132 ? 21.651 -1.007 -36.571 1.00 83.88 132 ALA A N 1
ATOM 1079 C CA . ALA A 1 132 ? 20.204 -0.995 -36.811 1.00 83.88 132 ALA A CA 1
ATOM 1080 C C . ALA A 1 132 ? 19.432 -2.061 -36.008 1.00 83.88 132 ALA A C 1
ATOM 1082 O O . ALA A 1 132 ? 18.249 -1.886 -35.715 1.00 83.88 132 ALA A O 1
ATOM 1083 N N . LYS A 1 133 ? 20.084 -3.176 -35.652 1.00 86.56 133 LYS A N 1
ATOM 1084 C CA . LYS A 1 133 ? 19.515 -4.226 -34.789 1.00 86.56 133 LYS A CA 1
ATOM 1085 C C . LYS A 1 133 ? 19.628 -3.900 -33.301 1.00 86.56 133 LYS A C 1
ATOM 1087 O O . LYS A 1 133 ? 18.925 -4.521 -32.502 1.00 86.56 133 LYS A O 1
ATOM 1092 N N . LEU A 1 134 ? 20.495 -2.961 -32.921 1.00 82.94 134 LEU A N 1
ATOM 1093 C CA . LEU A 1 134 ? 20.626 -2.504 -31.545 1.00 82.94 134 LEU A CA 1
ATOM 1094 C C . LEU A 1 134 ? 19.414 -1.624 -31.210 1.00 82.94 134 LEU A C 1
ATOM 1096 O O . LEU A 1 134 ? 19.369 -0.438 -31.522 1.00 82.94 134 LEU A O 1
ATOM 1100 N N . SER A 1 135 ? 18.393 -2.216 -30.598 1.00 74.88 135 SER A N 1
ATOM 1101 C CA . SER A 1 135 ? 17.242 -1.452 -30.122 1.00 74.88 135 SER A CA 1
ATOM 1102 C C . SER A 1 135 ? 17.538 -0.857 -28.753 1.00 74.88 135 SER A C 1
ATOM 1104 O O . SER A 1 135 ? 18.109 -1.534 -27.893 1.00 74.88 135 SER A O 1
ATOM 1106 N N . LYS A 1 136 ? 17.132 0.400 -28.537 1.00 75.25 136 LYS A N 1
ATOM 1107 C CA . LYS A 1 136 ? 17.191 1.004 -27.210 1.00 75.25 136 LYS A CA 1
ATOM 1108 C C . LYS A 1 136 ? 16.199 0.261 -26.306 1.00 75.25 136 LYS A C 1
ATOM 1110 O O . LYS A 1 136 ? 15.003 0.282 -26.595 1.00 75.25 136 LYS A O 1
ATOM 1115 N N . PRO A 1 137 ? 16.664 -0.394 -25.235 1.00 70.19 137 PRO A N 1
ATOM 1116 C CA . PRO A 1 137 ? 15.781 -1.107 -24.324 1.00 70.19 137 PRO A CA 1
ATOM 1117 C C . PRO A 1 137 ? 14.762 -0.147 -23.705 1.00 70.19 137 PRO A C 1
ATOM 1119 O O . PRO A 1 137 ? 15.090 0.967 -23.290 1.00 70.19 137 PRO A O 1
ATOM 1122 N N . GLU A 1 138 ? 13.506 -0.587 -23.676 1.00 67.62 138 GLU A N 1
ATOM 1123 C CA . GLU A 1 138 ? 12.396 0.189 -23.139 1.00 67.62 138 GLU A CA 1
ATOM 1124 C C . GLU A 1 138 ? 12.595 0.414 -21.636 1.00 67.62 138 GLU A C 1
ATOM 1126 O O . GLU A 1 138 ? 12.934 -0.508 -20.885 1.00 67.62 138 GLU A O 1
ATOM 1131 N N . LYS A 1 139 ? 12.414 1.660 -21.185 1.00 64.62 139 LYS A N 1
ATOM 1132 C CA . LYS A 1 139 ? 12.496 1.980 -19.760 1.00 64.62 139 LYS A CA 1
ATOM 1133 C C . LYS A 1 139 ? 11.359 1.264 -19.049 1.00 64.62 139 LYS A C 1
ATOM 1135 O O . LYS A 1 139 ? 10.194 1.587 -19.249 1.00 64.62 139 LYS A O 1
ATOM 1140 N N . LEU A 1 140 ? 11.715 0.311 -18.194 1.00 60.62 140 LEU A N 1
ATOM 1141 C CA . LEU A 1 140 ? 10.768 -0.318 -17.287 1.00 60.62 140 LEU A CA 1
ATOM 1142 C C . LEU A 1 140 ? 10.299 0.739 -16.285 1.00 60.62 140 LEU A C 1
ATOM 1144 O O . LEU A 1 140 ? 10.978 1.029 -15.298 1.00 60.62 140 LEU A O 1
ATOM 1148 N N . GLU A 1 141 ? 9.148 1.345 -16.557 1.00 59.00 141 GLU A N 1
ATOM 1149 C CA . GLU A 1 141 ? 8.461 2.164 -15.573 1.00 59.00 141 GLU A CA 1
ATOM 1150 C C . GLU A 1 141 ? 7.967 1.255 -14.449 1.00 59.00 141 GLU A C 1
ATOM 1152 O O . GLU A 1 141 ? 7.217 0.298 -14.668 1.00 59.00 141 GLU A O 1
ATOM 1157 N N . VAL A 1 142 ? 8.397 1.550 -13.222 1.00 56.31 142 VAL A N 1
ATOM 1158 C CA . VAL A 1 142 ? 7.827 0.918 -12.035 1.00 56.31 142 VAL A CA 1
ATOM 1159 C C . VAL A 1 142 ? 6.397 1.419 -11.919 1.00 56.31 142 VAL A C 1
ATOM 1161 O O . VAL A 1 142 ? 6.150 2.491 -11.373 1.00 56.31 142 VAL A O 1
ATOM 1164 N N . LYS A 1 143 ? 5.441 0.649 -12.438 1.00 54.75 143 LYS A N 1
ATOM 1165 C CA . LYS A 1 143 ? 4.041 0.821 -12.063 1.00 54.75 143 LYS A CA 1
ATOM 1166 C C . LYS A 1 143 ? 3.962 0.533 -10.571 1.00 54.75 143 LYS A C 1
ATOM 1168 O O . LYS A 1 143 ? 4.121 -0.613 -10.151 1.00 54.75 143 LYS A O 1
ATOM 1173 N N . THR A 1 144 ? 3.777 1.582 -9.777 1.00 51.25 144 THR A N 1
ATOM 1174 C CA . THR A 1 144 ? 3.441 1.477 -8.358 1.00 51.25 144 THR A CA 1
ATOM 1175 C C . THR A 1 144 ? 2.339 0.423 -8.222 1.00 51.25 144 THR A C 1
ATOM 1177 O O . THR A 1 144 ? 1.372 0.494 -8.988 1.00 51.25 144 THR A O 1
ATOM 1180 N N . PRO A 1 145 ? 2.476 -0.588 -7.342 1.00 49.00 145 PRO A N 1
ATOM 1181 C CA . PRO A 1 145 ? 1.457 -1.619 -7.214 1.00 49.00 145 PRO A CA 1
ATOM 1182 C C . PRO A 1 145 ? 0.116 -0.942 -6.931 1.00 49.00 145 PRO A C 1
ATOM 1184 O O . PRO A 1 145 ? -0.013 -0.186 -5.967 1.00 49.00 145 PRO A O 1
ATOM 1187 N N . ALA A 1 146 ? -0.854 -1.166 -7.820 1.00 52.19 146 ALA A N 1
ATOM 1188 C CA . ALA A 1 146 ? -2.202 -0.658 -7.643 1.00 52.19 146 ALA A CA 1
ATOM 1189 C C . ALA A 1 146 ? -2.753 -1.181 -6.302 1.00 52.19 146 ALA A C 1
ATOM 1191 O O . ALA A 1 146 ? -2.522 -2.353 -5.977 1.00 52.19 146 ALA A O 1
ATOM 1192 N N . PRO A 1 147 ? -3.453 -0.345 -5.512 1.00 51.69 147 PRO A N 1
ATOM 1193 C CA . PRO A 1 147 ? -4.093 -0.802 -4.281 1.00 51.69 147 PRO A CA 1
ATOM 1194 C C . PRO A 1 147 ? -4.996 -2.005 -4.594 1.00 51.69 147 PRO A C 1
ATOM 1196 O O . PRO A 1 147 ? -5.653 -2.022 -5.634 1.00 51.69 147 PRO A O 1
ATOM 1199 N N . GLN A 1 148 ? -4.971 -3.032 -3.737 1.00 48.47 148 GLN A N 1
ATOM 1200 C CA . GLN A 1 148 ? -5.662 -4.309 -3.954 1.00 48.47 148 GLN A CA 1
ATOM 1201 C C . GLN A 1 148 ? -7.151 -4.138 -4.339 1.00 48.47 148 GLN A C 1
ATOM 1203 O O . GLN A 1 148 ? -7.807 -3.212 -3.862 1.00 48.47 148 GLN A O 1
ATOM 1208 N N . PRO A 1 149 ? -7.724 -5.053 -5.146 1.00 53.28 149 PRO A N 1
ATOM 1209 C CA . PRO A 1 149 ? -9.066 -4.902 -5.726 1.00 53.28 149 PRO A CA 1
ATOM 1210 C C . PRO A 1 149 ? -10.221 -4.861 -4.709 1.00 53.28 149 PRO A C 1
ATOM 1212 O O . PRO A 1 149 ? -11.277 -4.322 -5.026 1.00 53.28 149 PRO A O 1
ATOM 1215 N N . GLN A 1 150 ? -10.048 -5.368 -3.480 1.00 50.66 150 GLN A N 1
ATOM 1216 C CA . GLN A 1 150 ? -11.082 -5.246 -2.435 1.00 50.66 150 GLN A CA 1
ATOM 1217 C C . GLN A 1 150 ? -11.295 -3.797 -1.985 1.00 50.66 150 GLN A C 1
ATOM 1219 O O . GLN A 1 150 ? -12.417 -3.402 -1.677 1.00 50.66 150 GLN A O 1
ATOM 1224 N N . ASN A 1 151 ? -10.230 -3.002 -2.022 1.00 51.97 151 ASN A N 1
ATOM 1225 C CA . ASN A 1 151 ? -10.238 -1.620 -1.573 1.00 51.97 151 ASN A CA 1
ATOM 1226 C C . ASN A 1 151 ? -10.806 -0.680 -2.640 1.00 51.97 151 ASN A C 1
ATOM 1228 O O . ASN A 1 151 ? -11.429 0.334 -2.329 1.00 51.97 151 ASN A O 1
ATOM 1232 N N . GLN A 1 152 ? -10.626 -1.050 -3.912 1.00 56.78 152 GLN A N 1
ATOM 1233 C CA . GLN A 1 152 ? -11.182 -0.327 -5.054 1.00 56.78 152 GLN A CA 1
ATOM 1234 C C . GLN A 1 152 ? -12.713 -0.372 -5.030 1.00 56.78 152 GLN A C 1
ATOM 1236 O O . GLN A 1 152 ? -13.332 0.678 -5.106 1.00 56.78 152 GLN A O 1
ATOM 1241 N N . SER A 1 153 ? -13.320 -1.534 -4.750 1.00 66.31 153 SER A N 1
ATOM 1242 C CA . SER A 1 153 ? -14.786 -1.666 -4.690 1.00 66.31 153 SER A CA 1
ATOM 1243 C C . SER A 1 153 ? -15.449 -0.715 -3.684 1.00 66.31 153 SER A C 1
ATOM 1245 O O . SER A 1 153 ? -16.494 -0.151 -3.983 1.00 66.31 153 SER A O 1
ATOM 1247 N N . ILE A 1 154 ? -14.864 -0.517 -2.498 1.00 73.81 154 ILE A N 1
ATOM 1248 C CA . ILE A 1 154 ? -15.454 0.339 -1.451 1.00 73.81 154 ILE A CA 1
ATOM 1249 C C . ILE A 1 154 ? -15.298 1.822 -1.803 1.00 73.81 154 ILE A C 1
ATOM 1251 O O . ILE A 1 154 ? -16.198 2.628 -1.552 1.00 73.81 154 ILE A O 1
ATOM 1255 N N . LEU A 1 155 ? -14.150 2.186 -2.376 1.00 75.56 155 LEU A N 1
ATOM 1256 C CA . LEU A 1 155 ? -13.889 3.542 -2.846 1.00 75.56 155 LEU A CA 1
ATOM 1257 C C . LEU A 1 155 ? -14.782 3.893 -4.034 1.00 75.56 155 LEU A C 1
ATOM 1259 O O . LEU A 1 155 ? -15.351 4.981 -4.045 1.00 75.56 155 LEU A O 1
ATOM 1263 N N . ASP A 1 156 ? -14.950 2.970 -4.978 1.00 81.25 156 ASP A N 1
ATOM 1264 C CA . ASP A 1 156 ? -15.836 3.115 -6.133 1.00 81.25 156 ASP A CA 1
ATOM 1265 C C . ASP A 1 156 ? -17.290 3.293 -5.675 1.00 81.25 156 ASP A C 1
ATOM 1267 O O . ASP A 1 156 ? -17.936 4.266 -6.063 1.00 81.25 156 ASP A O 1
ATOM 1271 N N . ASP A 1 157 ? -17.759 2.473 -4.728 1.00 84.56 157 ASP A N 1
ATOM 1272 C CA . ASP A 1 157 ? -19.088 2.616 -4.120 1.00 84.56 157 ASP A CA 1
ATOM 1273 C C . ASP A 1 157 ? -19.276 3.972 -3.414 1.00 84.56 157 ASP A C 1
ATOM 1275 O O . ASP A 1 157 ? -20.367 4.553 -3.426 1.00 84.56 157 ASP A O 1
ATOM 1279 N N . TRP A 1 158 ? -18.240 4.490 -2.748 1.00 86.12 158 TRP A N 1
ATOM 1280 C CA . TRP A 1 158 ? -18.290 5.800 -2.093 1.00 86.12 158 TRP A CA 1
ATOM 1281 C C . TRP A 1 158 ? -18.275 6.948 -3.105 1.00 86.12 158 TRP A C 1
ATOM 1283 O O . TRP A 1 158 ? -19.011 7.923 -2.930 1.00 86.12 158 TRP A O 1
ATOM 1293 N N . MET A 1 159 ? -17.475 6.833 -4.166 1.00 84.50 159 MET A N 1
ATOM 1294 C CA . MET A 1 159 ? -17.431 7.801 -5.261 1.00 84.50 159 MET A CA 1
ATOM 1295 C C . MET A 1 159 ? -18.774 7.852 -5.991 1.00 84.50 159 MET A C 1
ATOM 1297 O O . MET A 1 159 ? -19.284 8.943 -6.244 1.00 84.50 159 MET A O 1
ATOM 1301 N N . ASP A 1 160 ? -19.400 6.701 -6.237 1.00 84.75 160 ASP A N 1
ATOM 1302 C CA . ASP A 1 160 ? -20.726 6.621 -6.850 1.00 84.75 160 ASP A CA 1
ATOM 1303 C C . ASP A 1 160 ? -21.812 7.240 -5.962 1.00 84.75 160 ASP A C 1
ATOM 1305 O O . ASP A 1 160 ? -22.649 8.005 -6.451 1.00 84.75 160 ASP A O 1
ATOM 1309 N N . LYS A 1 161 ? -21.768 7.005 -4.643 1.00 85.69 161 LYS A N 1
ATOM 1310 C CA . LYS A 1 161 ? -22.678 7.656 -3.679 1.00 85.69 161 LYS A CA 1
ATOM 1311 C C . LYS A 1 161 ? -22.509 9.175 -3.631 1.00 85.69 161 LYS A C 1
ATOM 1313 O O . LYS A 1 161 ? -23.483 9.887 -3.397 1.00 85.69 161 LYS A O 1
ATOM 1318 N N . ASN A 1 162 ? -21.295 9.673 -3.855 1.00 85.69 162 ASN A N 1
ATOM 1319 C CA . ASN A 1 162 ? -20.946 11.088 -3.721 1.00 85.69 162 ASN A CA 1
ATOM 1320 C C . ASN A 1 162 ? -20.791 11.831 -5.052 1.00 85.69 162 ASN A C 1
ATOM 1322 O O . ASN A 1 162 ? -20.399 12.996 -5.070 1.00 85.69 162 ASN A O 1
ATOM 1326 N N . LYS A 1 163 ? -21.179 11.206 -6.164 1.00 86.12 163 LYS A N 1
ATOM 1327 C CA . LYS A 1 163 ? -21.057 11.736 -7.529 1.00 86.12 163 LYS A CA 1
ATOM 1328 C C . LYS A 1 163 ? -21.724 13.097 -7.760 1.00 86.12 163 LYS A C 1
ATOM 1330 O O . LYS A 1 163 ? -21.381 13.795 -8.706 1.00 86.12 163 LYS A O 1
ATOM 1335 N N . SER A 1 164 ? -22.684 13.490 -6.919 1.00 84.62 164 SER A N 1
ATOM 1336 C CA . SER A 1 164 ? -23.349 14.795 -7.023 1.00 84.62 164 SER A CA 1
ATOM 1337 C C . SER A 1 164 ? -22.429 15.975 -6.696 1.00 84.62 164 SER A C 1
ATOM 1339 O O . SER A 1 164 ? -22.723 17.096 -7.101 1.00 84.62 164 SER A O 1
ATOM 1341 N N . TRP A 1 165 ? -21.353 15.741 -5.939 1.00 84.19 165 TRP A N 1
ATOM 1342 C CA . TRP A 1 165 ? -20.418 16.783 -5.508 1.00 84.19 165 TRP A CA 1
ATOM 1343 C C . TRP A 1 165 ? -18.951 16.392 -5.730 1.00 84.19 165 TRP A C 1
ATOM 1345 O O . TRP A 1 165 ? -18.145 17.246 -6.095 1.00 84.19 165 TRP A O 1
ATOM 1355 N N . PHE A 1 166 ? -18.603 15.115 -5.578 1.00 81.56 166 PHE A N 1
ATOM 1356 C CA . PHE A 1 166 ? -17.258 14.594 -5.797 1.00 81.56 166 PHE A CA 1
ATOM 1357 C C . PHE A 1 166 ? -16.930 14.575 -7.299 1.00 81.56 166 PHE A C 1
ATOM 1359 O O . PHE A 1 166 ? -17.701 14.036 -8.091 1.00 81.56 16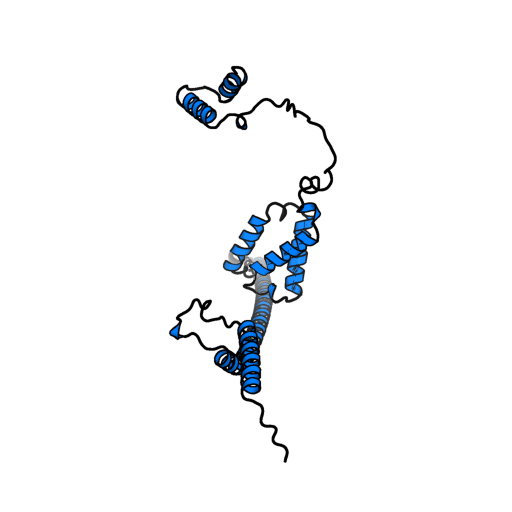6 PHE A O 1
ATOM 1366 N N . ASN A 1 167 ? -15.813 15.195 -7.698 1.00 82.75 167 ASN A N 1
ATOM 1367 C CA . ASN A 1 167 ? -15.421 15.499 -9.088 1.00 82.75 167 ASN A CA 1
ATOM 1368 C C . ASN A 1 167 ? -16.335 16.480 -9.852 1.00 82.75 167 ASN A C 1
ATOM 1370 O O . ASN A 1 167 ? -16.105 16.727 -11.036 1.00 82.75 167 ASN A O 1
ATOM 1374 N N . VAL A 1 168 ? -17.341 17.066 -9.196 1.00 85.62 168 VAL A N 1
ATOM 1375 C CA . VAL A 1 168 ? -18.230 18.083 -9.788 1.00 85.62 168 VAL A CA 1
ATOM 1376 C C . VAL A 1 168 ? -17.933 19.457 -9.199 1.00 85.62 168 VAL A C 1
ATOM 1378 O O . VAL A 1 168 ? -17.702 20.412 -9.939 1.00 85.62 168 VAL A O 1
ATOM 1381 N N . ASP A 1 169 ? -17.902 19.560 -7.870 1.00 86.88 169 ASP A N 1
ATOM 1382 C CA . ASP A 1 169 ? -17.494 20.777 -7.174 1.00 86.88 169 ASP A CA 1
ATOM 1383 C C . ASP A 1 169 ? -16.002 20.672 -6.839 1.00 86.88 169 ASP A C 1
ATOM 1385 O O . ASP A 1 169 ? -15.575 19.825 -6.044 1.00 86.88 169 ASP A O 1
ATOM 1389 N N . LYS A 1 170 ? -15.202 21.524 -7.484 1.00 86.25 170 LYS A N 1
ATOM 1390 C CA . LYS A 1 170 ? -13.746 21.523 -7.342 1.00 86.25 170 LYS A CA 1
ATOM 1391 C C . LYS A 1 170 ? -13.322 21.799 -5.897 1.00 86.25 170 LYS A C 1
ATOM 1393 O O . LYS A 1 170 ? -12.426 21.129 -5.403 1.00 86.25 170 LYS A O 1
ATOM 1398 N N . GLU A 1 171 ? -13.998 22.704 -5.191 1.00 85.50 171 GLU A N 1
ATOM 1399 C CA . GLU A 1 171 ? -13.630 23.065 -3.815 1.00 85.50 171 GLU A CA 1
ATOM 1400 C C . GLU A 1 171 ? -13.899 21.918 -2.834 1.00 85.50 171 GLU A C 1
ATOM 1402 O O . GLU A 1 171 ? -13.060 21.609 -1.986 1.00 85.50 171 GLU A O 1
ATOM 1407 N N . MET A 1 172 ? -15.044 21.239 -2.973 1.00 83.81 172 MET A N 1
ATOM 1408 C CA . MET A 1 172 ? -15.363 20.075 -2.138 1.00 83.81 172 MET A CA 1
ATOM 1409 C C . MET A 1 172 ? -14.467 18.878 -2.461 1.00 83.81 172 MET A C 1
ATOM 1411 O O . MET A 1 172 ? -14.094 18.133 -1.556 1.00 83.81 172 MET A O 1
ATOM 1415 N N . THR A 1 173 ? -14.094 18.706 -3.731 1.00 86.94 173 THR A N 1
ATOM 1416 C CA . THR A 1 173 ? -13.195 17.629 -4.165 1.00 86.94 173 THR A CA 1
ATOM 1417 C C . THR A 1 173 ? -11.774 17.858 -3.648 1.00 86.94 173 THR A C 1
ATOM 1419 O O . THR A 1 173 ? -11.205 16.960 -3.031 1.00 86.94 173 THR A O 1
ATOM 1422 N N . ASP A 1 174 ? -11.232 19.069 -3.800 1.00 84.88 174 ASP A N 1
ATOM 1423 C CA . ASP A 1 174 ? -9.897 19.426 -3.309 1.00 84.88 174 ASP A CA 1
ATOM 1424 C C . ASP A 1 174 ? -9.825 19.300 -1.776 1.00 84.88 174 ASP A C 1
ATOM 1426 O O . ASP A 1 174 ? -8.865 18.752 -1.230 1.00 84.88 174 ASP A O 1
ATOM 1430 N N . TYR A 1 175 ? -10.880 19.718 -1.067 1.00 88.38 175 TYR A N 1
ATOM 1431 C CA . TYR A 1 175 ? -10.969 19.543 0.382 1.00 88.38 175 TYR A CA 1
ATOM 1432 C C . TYR A 1 175 ? -11.061 18.064 0.794 1.00 88.38 175 TYR A C 1
ATOM 1434 O O . TYR A 1 175 ? -10.404 17.653 1.752 1.00 88.38 175 TYR A O 1
ATOM 1442 N N . ALA A 1 176 ? -11.826 17.241 0.068 1.00 85.81 176 ALA A N 1
ATOM 1443 C CA . ALA A 1 176 ? -11.917 15.801 0.314 1.00 85.81 176 ALA A CA 1
ATOM 1444 C C . ALA A 1 176 ? -10.559 15.103 0.165 1.00 85.81 176 ALA A C 1
ATOM 1446 O O . ALA A 1 176 ? -10.174 14.299 1.018 1.00 85.81 176 ALA A O 1
ATOM 1447 N N . VAL A 1 177 ? -9.818 15.444 -0.894 1.00 86.88 177 VAL A N 1
ATOM 1448 C CA . VAL A 1 177 ? -8.471 14.922 -1.155 1.00 86.88 177 VAL A CA 1
ATOM 1449 C C . VAL A 1 177 ? -7.506 15.363 -0.055 1.00 86.88 177 VAL A C 1
ATOM 1451 O O . VAL A 1 177 ? -6.810 14.517 0.506 1.00 86.88 177 VAL A O 1
ATOM 1454 N N . PHE A 1 178 ? -7.525 16.644 0.328 1.00 88.31 178 PHE A N 1
ATOM 1455 C CA . PHE A 1 178 ? -6.688 17.177 1.408 1.00 88.31 178 PHE A CA 1
ATOM 1456 C C . PHE A 1 178 ? -6.947 16.481 2.750 1.00 88.31 178 PHE A C 1
ATOM 1458 O O . PHE A 1 178 ? -6.016 16.095 3.457 1.00 88.31 178 PHE A O 1
ATOM 1465 N N . VAL A 1 179 ? -8.217 16.275 3.104 1.00 86.75 179 VAL A N 1
ATOM 1466 C CA . VAL A 1 179 ? -8.598 15.546 4.319 1.00 86.75 179 VAL A CA 1
ATOM 1467 C C . VAL A 1 179 ? -8.132 14.092 4.253 1.00 86.75 179 VAL A C 1
ATOM 1469 O O . VAL A 1 179 ? -7.588 13.583 5.233 1.00 86.75 179 VAL A O 1
ATOM 1472 N N . GLY A 1 180 ? -8.303 13.429 3.109 1.00 84.19 180 GLY A N 1
ATOM 1473 C CA . GLY A 1 180 ? -7.840 12.059 2.912 1.00 84.19 180 GLY A CA 1
ATOM 1474 C C . GLY A 1 180 ? -6.320 11.921 3.042 1.00 84.19 180 GLY A C 1
ATOM 1475 O O . GLY A 1 180 ? -5.833 10.971 3.656 1.00 84.19 180 GLY A O 1
ATOM 1476 N N . GLU A 1 181 ? -5.563 12.883 2.519 1.00 82.25 181 GLU A N 1
ATOM 1477 C CA . GLU A 1 181 ? -4.107 12.935 2.650 1.00 82.25 181 GLU A CA 1
ATOM 1478 C C . GLU A 1 181 ? -3.675 13.213 4.096 1.00 82.25 181 GLU A C 1
ATOM 1480 O O . GLU A 1 181 ? -2.799 12.531 4.625 1.00 82.25 181 GLU A O 1
ATOM 1485 N N . GLN A 1 182 ? -4.348 14.132 4.793 1.00 83.38 182 GLN A N 1
ATOM 1486 C CA . GLN A 1 182 ? -4.098 14.398 6.211 1.00 83.38 182 GLN A CA 1
ATOM 1487 C C . GLN A 1 182 ? -4.351 13.156 7.083 1.00 83.38 182 GLN A C 1
ATOM 1489 O O . GLN A 1 182 ? -3.580 12.868 8.002 1.00 83.38 182 GLN A O 1
ATOM 1494 N N . LEU A 1 183 ? -5.411 12.395 6.803 1.00 81.75 183 LEU A N 1
ATOM 1495 C CA . LEU A 1 183 ? -5.728 11.157 7.522 1.00 81.75 183 LEU A CA 1
ATOM 1496 C C . LEU A 1 183 ? -4.687 10.059 7.293 1.00 81.75 183 LEU A C 1
ATOM 1498 O O . LEU A 1 183 ? -4.325 9.354 8.234 1.00 81.75 183 LEU A O 1
ATOM 1502 N N . LYS A 1 184 ? -4.148 9.963 6.075 1.00 77.44 184 LYS A N 1
ATOM 1503 C CA . LYS A 1 184 ? -3.036 9.057 5.756 1.00 77.44 184 LYS A CA 1
ATOM 1504 C C . LYS A 1 184 ? -1.736 9.485 6.438 1.00 77.44 184 LYS A C 1
ATOM 1506 O O . LYS A 1 184 ? -1.055 8.654 7.034 1.00 77.44 184 LYS A O 1
ATOM 1511 N N . ASN A 1 185 ? -1.426 10.779 6.419 1.00 76.88 185 ASN A N 1
ATOM 1512 C CA . ASN A 1 185 ? -0.194 11.328 6.990 1.00 76.88 185 ASN A CA 1
ATOM 1513 C C . ASN A 1 185 ? -0.187 11.312 8.526 1.00 76.88 185 ASN A C 1
ATOM 1515 O O . ASN A 1 185 ? 0.872 11.188 9.134 1.00 76.88 185 ASN A O 1
ATOM 1519 N N . SER A 1 186 ? -1.356 11.396 9.165 1.00 73.50 186 SER A N 1
ATOM 1520 C CA . SER A 1 186 ? -1.490 11.327 10.629 1.00 73.50 186 SER A CA 1
ATOM 1521 C C . SER A 1 186 ? -1.388 9.909 11.205 1.00 73.50 186 SER A C 1
ATOM 1523 O O . SER A 1 186 ? -1.481 9.758 12.420 1.00 73.50 186 SER A O 1
ATOM 1525 N N . GLN A 1 187 ? -1.194 8.878 10.366 1.00 60.66 187 GLN A N 1
ATOM 1526 C CA . GLN A 1 187 ? -1.170 7.463 10.773 1.00 60.66 187 GLN A CA 1
ATOM 1527 C C . GLN A 1 187 ? -2.358 7.087 11.676 1.00 60.66 187 GLN A C 1
ATOM 1529 O O . GLN A 1 187 ? -2.229 6.293 12.609 1.00 60.66 187 GLN A O 1
ATOM 1534 N N . SER A 1 188 ? -3.528 7.676 11.410 1.00 67.62 188 SER A N 1
ATOM 1535 C CA . SER A 1 188 ? -4.748 7.332 12.133 1.00 67.62 188 SER A CA 1
ATOM 1536 C C . SER A 1 188 ? -5.040 5.836 11.946 1.00 67.62 188 SER A C 1
ATOM 1538 O O . SER A 1 188 ? -4.896 5.338 10.825 1.00 67.62 188 SER A O 1
ATOM 1540 N N . PRO A 1 189 ? -5.508 5.109 12.980 1.00 68.06 189 PRO A N 1
ATOM 1541 C CA . PRO A 1 189 ? -5.928 3.711 12.847 1.00 68.06 189 PRO A CA 1
ATOM 1542 C C . PRO A 1 189 ? -6.958 3.489 11.725 1.00 68.06 189 PRO A C 1
ATOM 1544 O O . PRO A 1 189 ? -7.042 2.402 11.165 1.00 68.06 189 PRO A O 1
ATOM 1547 N N . ILE A 1 190 ? -7.697 4.545 11.371 1.00 68.81 190 ILE A N 1
ATOM 1548 C CA . ILE A 1 190 ? -8.722 4.579 10.321 1.00 68.81 190 ILE A CA 1
ATOM 1549 C C . ILE A 1 190 ? -8.108 4.583 8.908 1.00 68.81 190 ILE A C 1
ATOM 1551 O O . ILE A 1 190 ? -8.747 4.157 7.953 1.00 68.81 190 ILE A O 1
ATOM 1555 N N . ALA A 1 191 ? -6.856 5.029 8.760 1.00 65.75 191 ALA A N 1
ATOM 1556 C CA . ALA A 1 191 ? -6.133 5.043 7.488 1.00 65.75 191 ALA A CA 1
ATOM 1557 C C . ALA A 1 191 ? -5.382 3.727 7.198 1.00 65.75 191 ALA A C 1
ATOM 1559 O O . ALA A 1 191 ? -4.663 3.634 6.201 1.00 65.75 191 ALA A O 1
ATOM 1560 N N . LEU A 1 192 ? -5.529 2.712 8.060 1.00 67.38 192 LEU A N 1
ATOM 1561 C CA . LEU A 1 192 ? -4.945 1.389 7.849 1.00 67.38 192 LEU A CA 1
ATOM 1562 C C . LEU A 1 192 ? -5.701 0.611 6.752 1.00 67.38 192 LEU A C 1
ATOM 1564 O O . LEU A 1 192 ? -6.927 0.730 6.640 1.00 67.38 192 LEU A O 1
ATOM 1568 N N . PRO A 1 193 ? -4.999 -0.239 5.977 1.00 58.84 193 PRO A N 1
ATOM 1569 C CA . PRO A 1 193 ? -5.632 -1.137 5.014 1.00 58.84 193 PRO A CA 1
ATOM 1570 C C . PRO A 1 193 ? -6.716 -1.991 5.687 1.00 58.84 193 PRO A C 1
ATOM 1572 O O . PRO A 1 193 ? -6.457 -2.628 6.708 1.00 58.84 193 PRO A O 1
ATOM 1575 N N . GLY A 1 194 ? -7.929 -1.994 5.126 1.00 62.81 194 GLY A N 1
ATOM 1576 C CA . GLY A 1 194 ? -9.085 -2.724 5.665 1.00 62.81 194 GLY A CA 1
ATOM 1577 C C . GLY A 1 194 ? -10.089 -1.888 6.476 1.00 62.81 194 GLY A C 1
ATOM 1578 O O . GLY A 1 194 ? -11.130 -2.422 6.851 1.00 62.81 194 GLY A O 1
ATOM 1579 N N . GLN A 1 195 ? -9.840 -0.592 6.718 1.00 71.38 195 GLN A N 1
ATOM 1580 C CA . GLN A 1 195 ? -10.791 0.330 7.379 1.00 71.38 195 GLN A CA 1
ATOM 1581 C C . GLN A 1 195 ? -11.383 1.395 6.440 1.00 71.38 195 GLN A C 1
ATOM 1583 O O . GLN A 1 195 ? -11.798 2.473 6.860 1.00 71.38 195 GLN A O 1
ATOM 1588 N N . GLU A 1 196 ? -11.480 1.098 5.151 1.00 70.50 196 GLU A N 1
ATOM 1589 C CA . GLU A 1 196 ? -11.815 2.099 4.129 1.00 70.50 196 GLU A CA 1
ATOM 1590 C C . GLU A 1 196 ? -13.231 2.642 4.230 1.00 70.50 196 GLU A C 1
ATOM 1592 O O . GLU A 1 196 ? -13.455 3.820 3.973 1.00 70.50 196 GLU A O 1
ATOM 1597 N N . ALA A 1 197 ? -14.178 1.831 4.698 1.00 76.94 197 ALA A N 1
ATOM 1598 C CA . ALA A 1 197 ? -15.521 2.312 4.996 1.00 76.94 197 ALA A CA 1
ATOM 1599 C C . ALA A 1 197 ? -15.510 3.387 6.102 1.00 76.94 197 ALA A C 1
ATOM 1601 O O . ALA A 1 197 ? -16.219 4.388 6.000 1.00 76.94 197 ALA A O 1
ATOM 1602 N N . ALA A 1 198 ? -14.678 3.209 7.136 1.00 79.88 198 ALA A N 1
ATOM 1603 C CA . ALA A 1 198 ? -14.519 4.188 8.207 1.00 79.88 198 ALA A CA 1
ATOM 1604 C C . ALA A 1 198 ? -13.764 5.435 7.720 1.00 79.88 198 ALA A C 1
ATOM 1606 O O . ALA A 1 198 ? -14.148 6.552 8.063 1.00 79.88 198 ALA A O 1
ATOM 1607 N N . PHE A 1 199 ? -12.756 5.253 6.862 1.00 84.31 199 PHE A N 1
ATOM 1608 C CA . PHE A 1 199 ? -12.031 6.342 6.204 1.00 84.31 199 PHE A CA 1
ATOM 1609 C C . PHE A 1 199 ? -12.967 7.222 5.367 1.00 84.31 199 PHE A C 1
ATOM 1611 O O . PHE A 1 199 ? -13.051 8.431 5.577 1.00 84.31 199 PHE A O 1
ATOM 1618 N N . CYS A 1 200 ? -13.737 6.609 4.470 1.00 84.75 200 CYS A N 1
ATOM 1619 C CA . CYS A 1 200 ? -14.717 7.282 3.625 1.00 84.75 200 CYS A CA 1
ATOM 1620 C C . CYS A 1 200 ? -15.801 8.004 4.444 1.00 84.75 200 CYS A C 1
ATOM 1622 O O . CYS A 1 200 ? -16.153 9.144 4.134 1.00 84.75 200 CYS A O 1
ATOM 1624 N N . ALA A 1 201 ? -16.294 7.384 5.522 1.00 85.94 201 ALA A N 1
ATOM 1625 C CA . ALA A 1 201 ? -17.268 8.004 6.420 1.00 85.94 201 ALA A CA 1
ATOM 1626 C C . ALA A 1 201 ? -16.692 9.219 7.167 1.00 85.94 201 ALA A C 1
ATOM 1628 O O . ALA A 1 201 ? -17.390 10.215 7.367 1.00 85.94 201 ALA A O 1
ATOM 1629 N N . GLU A 1 202 ? -15.420 9.173 7.571 1.00 84.38 202 GLU A N 1
ATOM 1630 C CA . GLU A 1 202 ? -14.780 10.295 8.255 1.00 84.38 202 GLU A CA 1
ATOM 1631 C C . GLU A 1 202 ? -14.532 11.480 7.314 1.00 84.38 202 GLU A C 1
ATOM 1633 O O . GLU A 1 202 ? -14.779 12.631 7.690 1.00 84.38 202 GLU A O 1
ATOM 1638 N N . VAL A 1 203 ? -14.099 11.197 6.081 1.00 86.75 203 VAL A N 1
ATOM 1639 C CA . VAL A 1 203 ? -13.955 12.195 5.013 1.00 86.75 203 VAL A CA 1
ATOM 1640 C C . VAL A 1 203 ? -15.303 12.872 4.752 1.00 86.75 203 VAL A C 1
ATOM 1642 O O . VAL A 1 203 ? -15.397 14.099 4.788 1.00 86.75 203 VAL A O 1
ATOM 1645 N N . GLU A 1 204 ? -16.373 12.092 4.593 1.00 85.81 204 GLU A N 1
ATOM 1646 C CA . GLU A 1 204 ? -17.723 12.616 4.366 1.00 85.81 204 GLU A CA 1
ATOM 1647 C C . GLU A 1 204 ? -18.235 13.450 5.550 1.00 85.81 204 GLU A C 1
ATOM 1649 O O . GLU A 1 204 ? -18.813 14.522 5.358 1.00 85.81 204 GLU A O 1
ATOM 1654 N N . ARG A 1 205 ? -17.976 13.013 6.789 1.00 87.56 205 ARG A N 1
ATOM 1655 C CA . ARG A 1 205 ? -18.320 13.774 7.998 1.00 87.56 205 ARG A CA 1
ATOM 1656 C C . ARG A 1 205 ? -17.641 15.142 7.997 1.00 87.56 205 ARG A C 1
ATOM 1658 O O . ARG A 1 205 ? -18.303 16.144 8.255 1.00 87.56 205 ARG A O 1
ATOM 1665 N N . ARG A 1 206 ? -16.339 15.189 7.701 1.00 85.69 206 ARG A N 1
ATOM 1666 C CA . ARG A 1 206 ? -15.557 16.434 7.677 1.00 85.69 206 ARG A CA 1
ATOM 1667 C C . ARG A 1 206 ? -16.052 17.386 6.589 1.00 85.69 206 ARG A C 1
ATOM 1669 O O . ARG A 1 206 ? -16.221 18.570 6.860 1.00 85.69 206 ARG A O 1
ATOM 1676 N N . ILE A 1 207 ? -16.380 16.864 5.410 1.00 88.00 207 ILE A N 1
ATOM 1677 C CA . ILE A 1 207 ? -16.941 17.645 4.297 1.00 88.00 207 ILE A CA 1
ATOM 1678 C C . ILE A 1 207 ? -18.320 18.213 4.648 1.00 88.00 207 ILE A C 1
ATOM 1680 O O . ILE A 1 207 ? -18.584 19.391 4.420 1.00 88.00 207 ILE A O 1
ATOM 1684 N N . LYS A 1 208 ? -19.194 17.416 5.272 1.00 85.75 208 LYS A N 1
ATOM 1685 C CA . LYS A 1 208 ? -20.510 17.885 5.735 1.00 85.75 208 LYS A CA 1
ATOM 1686 C C . LYS A 1 208 ? -20.402 18.966 6.812 1.00 85.75 208 LYS A C 1
ATOM 1688 O O . LYS A 1 208 ? -21.237 19.865 6.845 1.00 85.75 208 LYS A O 1
ATOM 1693 N N . THR A 1 209 ? -19.381 18.904 7.672 1.00 86.44 209 THR A N 1
ATOM 1694 C CA . THR A 1 209 ? -19.140 19.946 8.684 1.00 86.44 209 THR A CA 1
ATOM 1695 C C . THR A 1 209 ? -18.569 21.236 8.108 1.00 86.44 209 THR A C 1
ATOM 1697 O O . THR A 1 209 ? -18.880 22.301 8.632 1.00 86.44 209 THR A O 1
ATOM 1700 N N . THR A 1 210 ? -17.758 21.173 7.049 1.00 85.44 210 THR A N 1
ATOM 1701 C CA . THR A 1 210 ? -17.159 22.369 6.436 1.00 85.44 210 THR A CA 1
ATOM 1702 C C . THR A 1 210 ? -18.046 23.021 5.388 1.00 85.44 210 THR A C 1
ATOM 1704 O O . THR A 1 210 ? -18.055 24.246 5.289 1.00 85.44 210 THR A O 1
ATOM 1707 N N . PHE A 1 211 ? -18.872 22.241 4.687 1.00 85.06 211 PHE A N 1
ATOM 1708 C CA . PHE A 1 211 ? -19.823 22.745 3.696 1.00 85.06 211 PHE A CA 1
ATOM 1709 C C . PHE A 1 211 ? -21.308 22.517 4.061 1.00 85.06 211 PHE A C 1
ATOM 1711 O O . PHE A 1 211 ? -22.064 22.048 3.207 1.00 85.06 211 PHE A O 1
ATOM 1718 N N . PRO A 1 212 ? -21.810 22.887 5.263 1.00 82.88 212 PRO A N 1
ATOM 1719 C CA . PRO A 1 212 ? -23.220 22.674 5.619 1.00 82.88 212 PRO A CA 1
ATOM 1720 C C . PRO A 1 212 ? -24.206 23.311 4.629 1.00 82.88 212 PRO A C 1
ATOM 1722 O O . PRO A 1 212 ? -25.272 22.761 4.355 1.00 82.88 212 PRO A O 1
ATOM 1725 N N . SER A 1 213 ? -23.834 24.456 4.053 1.00 75.75 213 SER A N 1
ATOM 1726 C CA . SER A 1 213 ? -24.639 25.210 3.086 1.00 75.75 213 SER A CA 1
ATOM 1727 C C . SER A 1 213 ? -24.831 24.498 1.743 1.00 75.75 213 SER A C 1
ATOM 1729 O O . SER A 1 213 ? -25.790 24.800 1.040 1.00 75.75 213 SER A O 1
ATOM 1731 N N . LYS A 1 214 ? -23.955 23.550 1.387 1.00 76.56 214 LYS A N 1
ATOM 1732 C CA . LYS A 1 214 ? -24.022 22.776 0.134 1.00 76.56 214 LYS A CA 1
ATOM 1733 C C . LYS A 1 214 ? -24.801 21.464 0.286 1.00 76.56 214 LYS A C 1
ATOM 1735 O O . LYS A 1 214 ? -25.257 20.916 -0.711 1.00 76.56 214 LYS A O 1
ATOM 1740 N N . PHE A 1 215 ? -24.987 20.988 1.522 1.00 76.38 215 PHE A N 1
ATOM 1741 C CA . PHE A 1 215 ? -25.770 19.786 1.843 1.00 76.38 215 PHE A CA 1
ATOM 1742 C C . PHE A 1 215 ? -27.163 20.095 2.417 1.00 76.38 215 PHE A C 1
ATOM 1744 O O . PHE A 1 215 ? -27.994 19.192 2.526 1.00 76.38 215 PHE A O 1
ATOM 1751 N N . SER A 1 216 ? -27.443 21.353 2.773 1.00 67.00 216 SER A N 1
ATOM 1752 C CA . SER A 1 216 ? -28.760 21.792 3.244 1.00 67.00 216 SER A CA 1
ATOM 1753 C C . SER A 1 216 ? -29.623 22.295 2.085 1.00 67.00 216 SER A C 1
ATOM 1755 O O . SER A 1 216 ? -29.201 23.142 1.302 1.00 67.00 216 SER A O 1
ATOM 1757 N N . ASN A 1 217 ? -30.854 21.787 1.982 1.00 64.81 217 ASN A N 1
ATOM 1758 C CA . ASN A 1 217 ? -31.831 22.262 1.005 1.00 64.81 217 ASN A CA 1
ATOM 1759 C C . ASN A 1 217 ? -32.436 23.601 1.483 1.00 64.81 217 ASN A C 1
ATOM 1761 O O . ASN A 1 217 ? -33.144 23.598 2.497 1.00 64.81 217 ASN A O 1
ATOM 1765 N N . PRO A 1 218 ? -32.244 24.723 0.763 1.00 60.12 218 PRO A N 1
ATOM 1766 C CA . PRO A 1 218 ? -32.744 26.035 1.182 1.00 60.12 218 PRO A CA 1
ATOM 1767 C C . PRO A 1 218 ? -34.273 26.108 1.330 1.00 60.12 218 PRO A C 1
ATOM 1769 O O . PRO A 1 218 ? -34.772 26.963 2.058 1.00 60.12 218 PRO A O 1
ATOM 1772 N N . ASN A 1 219 ? -35.033 25.190 0.718 1.00 58.59 219 ASN A N 1
ATOM 1773 C CA . ASN A 1 219 ? -36.485 25.113 0.908 1.00 58.59 219 ASN A CA 1
ATOM 1774 C C . ASN A 1 219 ? -36.924 24.437 2.219 1.00 58.59 219 ASN A C 1
ATOM 1776 O O . ASN A 1 219 ? -38.071 24.620 2.608 1.00 58.59 219 ASN A O 1
ATOM 1780 N N . ARG A 1 220 ? -36.058 23.688 2.921 1.00 58.22 220 ARG A N 1
ATOM 1781 C CA . ARG A 1 220 ? -36.409 23.087 4.228 1.00 58.22 220 ARG A CA 1
ATOM 1782 C C . ARG A 1 220 ? -36.264 24.063 5.393 1.00 58.22 220 ARG A C 1
ATOM 1784 O O . ARG A 1 220 ? -37.029 23.973 6.341 1.00 58.22 220 ARG A O 1
ATOM 1791 N N . GLN A 1 221 ? -35.329 25.009 5.311 1.00 54.12 221 GLN A N 1
ATOM 1792 C CA . GLN A 1 221 ? -35.124 26.016 6.364 1.00 54.12 221 GLN A CA 1
ATOM 1793 C C . GLN A 1 221 ? -36.142 27.167 6.309 1.00 54.12 221 GLN A C 1
ATOM 1795 O O . GLN A 1 221 ? -36.256 27.929 7.261 1.00 54.12 221 GLN A O 1
ATOM 1800 N N . ARG A 1 222 ? -36.917 27.288 5.221 1.00 53.19 222 ARG A N 1
ATOM 1801 C CA . ARG A 1 222 ? -38.011 28.269 5.111 1.00 53.19 222 ARG A CA 1
ATOM 1802 C C . ARG A 1 222 ? -39.291 27.854 5.845 1.00 53.19 222 ARG A C 1
ATOM 1804 O O . ARG A 1 222 ? -40.182 28.681 5.976 1.00 53.19 222 ARG A O 1
ATOM 1811 N N . SER A 1 223 ? -39.395 26.612 6.321 1.00 49.84 223 SER A N 1
ATOM 1812 C CA . SER A 1 223 ? -40.628 26.087 6.928 1.00 49.84 223 SER A CA 1
ATOM 1813 C C . SER A 1 223 ? -40.747 26.293 8.443 1.00 49.84 223 SER A C 1
ATOM 1815 O O . SER A 1 223 ? -41.815 26.034 8.978 1.00 49.84 223 SER A O 1
ATOM 1817 N N . GLU A 1 224 ? -39.706 26.766 9.136 1.00 50.06 224 GLU A N 1
ATOM 1818 C CA . GLU A 1 224 ? -39.744 26.960 10.601 1.00 50.06 224 GLU A CA 1
ATOM 1819 C C . GLU A 1 224 ? -39.975 28.418 11.036 1.00 50.06 224 GLU A C 1
ATOM 1821 O O . GLU A 1 224 ? -40.060 28.685 12.230 1.00 50.06 224 GLU A O 1
ATOM 1826 N N . LEU A 1 225 ? -40.101 29.369 10.100 1.00 49.25 225 LEU A N 1
ATOM 1827 C CA . LEU A 1 225 ? -40.186 30.803 10.423 1.00 49.25 225 LEU A CA 1
ATOM 1828 C C . LEU A 1 225 ? -41.429 31.525 9.887 1.00 49.25 225 LEU A C 1
ATOM 1830 O O . LEU A 1 225 ? -41.420 32.749 9.797 1.00 49.25 225 LEU A O 1
ATOM 1834 N N . ASP A 1 226 ? -42.495 30.796 9.559 1.00 44.72 226 ASP A N 1
ATOM 1835 C CA . ASP A 1 226 ? -43.756 31.420 9.143 1.00 44.72 226 ASP A CA 1
ATOM 1836 C C . ASP A 1 226 ? -44.976 30.672 9.699 1.00 44.72 226 ASP A C 1
ATOM 1838 O O . ASP A 1 226 ? -45.814 30.136 8.978 1.00 44.72 226 ASP A O 1
ATOM 1842 N N . GLU A 1 227 ? -45.064 30.614 11.028 1.00 47.97 227 GLU A N 1
ATOM 1843 C CA . GLU A 1 227 ? -46.304 30.300 11.743 1.00 47.97 227 GLU A CA 1
ATOM 1844 C C . GLU A 1 227 ? -46.992 31.614 12.158 1.00 47.97 227 GLU A C 1
ATOM 1846 O O . GLU A 1 227 ? -47.174 31.906 13.334 1.00 47.97 227 GLU A O 1
ATOM 1851 N N . SER A 1 228 ? -47.318 32.476 11.186 1.00 44.34 228 SER A N 1
ATOM 1852 C CA . SER A 1 228 ? -48.211 33.625 11.398 1.00 44.34 228 SER A CA 1
ATOM 1853 C C . SER A 1 228 ? -48.655 34.242 10.064 1.00 44.34 228 SER A C 1
ATOM 1855 O O . SER A 1 228 ? -48.196 35.313 9.668 1.00 44.34 228 SER A O 1
ATOM 1857 N N . GLY A 1 229 ? -49.619 33.617 9.388 1.00 37.09 229 GLY A N 1
ATOM 1858 C CA . GLY A 1 229 ? -50.109 34.148 8.116 1.00 37.09 229 GLY A CA 1
ATOM 1859 C C . GLY A 1 229 ? -51.393 33.510 7.608 1.00 37.09 229 GLY A C 1
ATOM 1860 O O . GLY A 1 229 ? -51.393 32.793 6.615 1.00 37.09 229 GLY A O 1
ATOM 1861 N N . LEU A 1 230 ? -52.516 33.796 8.266 1.00 40.81 230 LEU A N 1
ATOM 1862 C CA . LEU A 1 230 ? -53.859 33.602 7.714 1.00 40.81 230 LEU A CA 1
ATOM 1863 C C . LEU A 1 230 ? -53.994 34.273 6.333 1.00 40.81 230 LEU A C 1
ATOM 1865 O O . LEU A 1 230 ? -54.055 35.499 6.264 1.00 40.81 230 LEU A O 1
ATOM 1869 N N . ARG A 1 231 ? -54.156 33.491 5.260 1.00 37.25 231 ARG A N 1
ATOM 1870 C CA . ARG A 1 231 ? -55.165 33.711 4.199 1.00 37.25 231 ARG A CA 1
ATOM 1871 C C . ARG A 1 231 ? -55.055 32.645 3.116 1.00 37.25 231 ARG A C 1
ATOM 1873 O O . ARG A 1 231 ? -53.979 32.390 2.589 1.00 37.25 231 ARG A O 1
ATOM 1880 N N . GLY A 1 232 ? -56.204 32.075 2.757 1.00 44.34 232 GLY A N 1
ATOM 1881 C CA . GLY A 1 232 ? -56.349 31.266 1.558 1.00 44.34 232 GLY A CA 1
ATOM 1882 C C . GLY A 1 232 ? -55.814 32.000 0.330 1.00 44.34 232 GLY A C 1
ATOM 1883 O O . GLY A 1 232 ? -56.102 33.177 0.114 1.00 44.34 232 GLY A O 1
ATOM 1884 N N . GLY A 1 233 ? -55.029 31.273 -0.451 1.00 34.03 233 GLY A N 1
ATOM 1885 C CA . GLY A 1 233 ? -54.581 31.665 -1.773 1.00 34.03 233 GLY A CA 1
ATOM 1886 C C . GLY A 1 233 ? -54.667 30.445 -2.669 1.00 34.03 233 GLY A C 1
ATOM 1887 O O . GLY A 1 233 ? -53.803 29.572 -2.616 1.00 34.03 233 GLY A O 1
ATOM 1888 N N . GLU A 1 234 ? -55.737 30.374 -3.459 1.00 43.22 234 GLU A N 1
ATOM 1889 C CA . GLU A 1 234 ? -55.834 29.496 -4.620 1.00 43.22 234 GLU A CA 1
ATOM 1890 C C . GLU A 1 234 ? -54.598 29.703 -5.496 1.00 43.22 234 GLU A C 1
ATOM 1892 O O . GLU A 1 234 ? -54.381 30.773 -6.068 1.00 43.22 234 GLU A O 1
ATOM 1897 N N . SER A 1 235 ? -53.764 28.670 -5.593 1.00 34.78 235 SER A N 1
ATOM 1898 C CA . SER A 1 235 ? -52.670 28.658 -6.551 1.00 34.78 235 SER A CA 1
ATOM 1899 C C . SER A 1 235 ? -53.250 28.351 -7.931 1.00 34.78 235 SER A C 1
ATOM 1901 O O . SER A 1 235 ? -53.360 27.197 -8.345 1.00 34.78 235 SER A O 1
ATOM 1903 N N . PHE A 1 236 ? -53.648 29.402 -8.649 1.00 43.12 236 PHE A N 1
ATOM 1904 C CA . PHE A 1 236 ? -53.834 29.354 -10.096 1.00 43.12 236 PHE A CA 1
ATOM 1905 C C . PHE A 1 236 ? -52.465 29.147 -10.758 1.00 43.12 236 PHE A C 1
ATOM 1907 O O . PHE A 1 236 ? -51.787 30.094 -11.160 1.00 43.12 236 PHE A O 1
ATOM 1914 N N . SER A 1 237 ? -52.043 27.887 -10.869 1.00 39.94 237 SER A N 1
ATOM 1915 C CA . SER A 1 237 ? -50.960 27.499 -11.768 1.00 39.94 237 SER A CA 1
ATOM 1916 C C . SER A 1 237 ? -51.489 27.540 -13.197 1.00 39.94 237 SER A C 1
ATOM 1918 O O . SER A 1 237 ? -52.165 26.626 -13.667 1.00 39.94 237 SER A O 1
ATOM 1920 N N . ASN A 1 238 ? -51.179 28.628 -13.895 1.00 48.59 238 ASN A N 1
ATOM 1921 C CA . ASN A 1 238 ? -51.430 28.799 -15.322 1.00 48.59 238 ASN A CA 1
ATOM 1922 C C . ASN A 1 238 ? -50.366 28.037 -16.147 1.00 48.59 238 ASN A C 1
ATOM 1924 O O . ASN A 1 238 ? -49.678 28.599 -16.998 1.00 48.59 238 ASN A O 1
ATOM 1928 N N . GLY A 1 239 ? -50.179 26.751 -15.836 1.00 51.22 239 GLY A N 1
ATOM 1929 C CA . GLY A 1 239 ? -49.286 25.828 -16.528 1.00 51.22 239 GLY A CA 1
ATOM 1930 C C . GLY A 1 239 ? -50.114 24.777 -17.255 1.00 51.22 239 GLY A C 1
ATOM 1931 O O . GLY A 1 239 ? -50.904 24.076 -16.632 1.00 51.22 239 GLY A O 1
ATOM 1932 N N . LYS A 1 240 ? -49.972 24.688 -18.582 1.00 59.59 240 LYS A N 1
ATOM 1933 C CA . LYS A 1 240 ? -50.688 23.711 -19.419 1.00 59.59 240 LYS A CA 1
ATOM 1934 C C . LYS A 1 240 ? -50.534 22.305 -18.828 1.00 59.59 240 LYS A C 1
ATOM 1936 O O . LYS A 1 240 ? -49.408 21.818 -18.733 1.00 59.59 240 LYS A O 1
ATOM 1941 N N . LYS A 1 241 ? -51.658 21.684 -18.449 1.00 72.44 241 LYS A N 1
ATOM 1942 C CA . LYS A 1 241 ? -51.702 20.340 -17.859 1.00 72.44 241 LYS A CA 1
ATOM 1943 C C . LYS A 1 241 ? -51.000 19.350 -18.786 1.00 72.44 241 LYS A C 1
ATOM 1945 O O . LYS A 1 241 ? -51.316 19.261 -19.974 1.00 72.44 241 LYS A O 1
ATOM 1950 N N . GLY A 1 242 ? -49.984 18.686 -18.256 1.00 69.81 242 GLY A N 1
ATOM 1951 C CA . GLY A 1 242 ? -49.070 17.845 -19.018 1.00 69.81 242 GLY A CA 1
ATOM 1952 C C . GLY A 1 242 ? -49.382 16.361 -18.876 1.00 69.81 242 GLY A C 1
ATOM 1953 O O . GLY A 1 242 ? -50.301 15.951 -18.178 1.00 69.81 242 GLY A O 1
ATOM 1954 N N . TRP A 1 243 ? -48.551 15.524 -19.496 1.00 69.69 243 TRP A N 1
ATOM 1955 C CA . TRP A 1 243 ? -48.652 14.060 -19.408 1.00 69.69 243 TRP A CA 1
ATOM 1956 C C . TRP A 1 243 ? -48.698 13.522 -17.966 1.00 69.69 243 TRP A C 1
ATOM 1958 O O . TRP A 1 243 ? -49.367 12.526 -17.695 1.00 69.69 243 TRP A O 1
ATOM 1968 N N . ASN A 1 244 ? -48.000 14.189 -17.044 1.00 74.75 244 ASN A N 1
ATOM 1969 C CA . ASN A 1 244 ? -47.926 13.789 -15.638 1.00 74.75 244 ASN A CA 1
ATOM 1970 C C . ASN A 1 244 ? -49.186 14.144 -14.835 1.00 74.75 244 ASN A C 1
ATOM 1972 O O . ASN A 1 244 ? -49.368 13.594 -13.755 1.00 74.75 244 ASN A O 1
ATOM 1976 N N . ASP A 1 245 ? -50.062 14.995 -15.376 1.00 76.31 245 ASP A N 1
ATOM 1977 C CA . ASP A 1 245 ? -51.329 15.368 -14.740 1.00 76.31 245 ASP A CA 1
ATOM 1978 C C . ASP A 1 245 ? -52.477 14.426 -15.139 1.00 76.31 245 ASP A C 1
ATOM 1980 O O . ASP A 1 245 ? -53.593 14.556 -14.633 1.00 76.31 245 ASP A O 1
ATOM 1984 N N . LEU A 1 246 ? -52.235 13.471 -16.050 1.00 78.50 246 LEU A N 1
ATOM 1985 C CA . LEU A 1 246 ? -53.236 12.465 -16.398 1.00 78.50 246 LEU A CA 1
ATOM 1986 C C . LEU A 1 246 ? -53.295 11.374 -15.318 1.00 78.50 246 LEU A C 1
ATOM 1988 O O . LEU A 1 246 ? -52.245 10.852 -14.912 1.00 78.50 246 LEU A O 1
ATOM 1992 N N . PRO A 1 247 ? -54.500 10.935 -14.913 1.00 82.44 247 PRO A N 1
ATOM 1993 C CA . PRO A 1 247 ? -54.643 9.765 -14.060 1.00 82.44 247 PRO A CA 1
ATOM 1994 C C . PRO A 1 247 ? -54.110 8.514 -14.769 1.00 82.44 247 PRO A C 1
ATOM 1996 O O . PRO A 1 247 ? -54.089 8.419 -16.002 1.00 82.44 247 PRO A O 1
ATOM 1999 N N . ASP A 1 248 ? -53.667 7.536 -13.982 1.00 76.94 248 ASP A N 1
ATOM 2000 C CA . ASP A 1 248 ? -52.993 6.340 -14.499 1.00 76.94 248 ASP A CA 1
ATOM 2001 C C . ASP A 1 248 ? -53.872 5.528 -15.466 1.00 76.94 248 ASP A C 1
ATOM 2003 O O . ASP A 1 248 ? -53.362 4.899 -16.398 1.00 76.94 248 ASP A O 1
ATOM 2007 N N . GLU A 1 249 ? -55.197 5.580 -15.306 1.00 79.25 249 GLU A N 1
ATOM 2008 C CA . GLU A 1 249 ? -56.150 4.957 -16.231 1.00 79.25 249 GLU A CA 1
ATOM 2009 C C . GLU A 1 249 ? -56.132 5.610 -17.620 1.00 79.25 249 GLU A C 1
ATOM 2011 O O . GLU A 1 249 ? -56.051 4.905 -18.630 1.00 79.25 249 GLU A O 1
ATOM 2016 N N . ALA A 1 250 ? -56.113 6.945 -17.687 1.00 81.56 250 ALA A N 1
ATOM 2017 C CA . ALA A 1 250 ? -56.066 7.691 -18.944 1.00 81.56 250 ALA A CA 1
ATOM 2018 C C . ALA A 1 250 ? -54.718 7.498 -19.665 1.00 81.56 250 ALA A C 1
ATOM 2020 O O . ALA A 1 250 ? -54.670 7.301 -20.881 1.00 81.56 250 ALA A O 1
ATOM 2021 N N . ARG A 1 251 ? -53.604 7.419 -18.920 1.00 82.12 251 ARG A N 1
ATOM 2022 C CA . ARG A 1 251 ? -52.288 7.086 -19.501 1.00 82.12 251 ARG A CA 1
ATOM 2023 C C . ARG A 1 251 ? -52.276 5.697 -20.147 1.00 82.12 251 ARG A C 1
ATOM 2025 O O . ARG A 1 251 ? -51.716 5.519 -21.231 1.00 82.12 251 ARG A O 1
ATOM 2032 N N . ARG A 1 252 ? -52.934 4.710 -19.530 1.00 84.25 252 ARG A N 1
ATOM 2033 C CA . ARG A 1 252 ? -53.068 3.357 -20.101 1.00 84.25 252 ARG A CA 1
ATOM 2034 C C . ARG A 1 252 ? -53.915 3.347 -21.373 1.00 84.25 252 ARG A C 1
ATOM 2036 O O . ARG A 1 252 ? -53.567 2.632 -22.312 1.00 84.25 252 ARG A O 1
ATOM 2043 N N . GLN A 1 253 ? -54.992 4.127 -21.424 1.00 82.44 253 GLN A N 1
ATOM 2044 C CA . GLN A 1 253 ? -55.816 4.260 -22.628 1.00 82.44 253 GLN A CA 1
ATOM 2045 C C . GLN A 1 253 ? -55.044 4.920 -23.775 1.00 82.44 253 GLN A C 1
ATOM 2047 O O . GLN A 1 253 ? -55.048 4.382 -24.882 1.00 82.44 253 GLN A O 1
ATOM 2052 N N . CYS A 1 254 ? -54.294 5.995 -23.504 1.00 82.12 254 CYS A N 1
ATOM 2053 C CA . CYS A 1 254 ? -53.423 6.620 -24.504 1.00 82.12 254 CYS A CA 1
ATOM 2054 C C . CYS A 1 254 ? -52.440 5.610 -25.114 1.00 82.12 254 CYS A C 1
ATOM 2056 O O . CYS A 1 254 ? -52.279 5.554 -26.332 1.00 82.12 254 CYS A O 1
ATOM 2058 N N . ASN A 1 255 ? -51.807 4.782 -24.277 1.00 84.19 255 ASN A N 1
ATOM 2059 C CA . ASN A 1 255 ? -50.860 3.764 -24.735 1.00 84.19 255 ASN A CA 1
ATOM 2060 C C . ASN A 1 255 ? -51.530 2.685 -25.601 1.00 84.19 255 ASN A C 1
ATOM 2062 O O . ASN A 1 255 ? -50.941 2.250 -26.589 1.00 84.19 255 ASN A O 1
ATOM 2066 N N . LYS A 1 256 ? -52.768 2.283 -25.282 1.00 84.94 256 LYS A N 1
ATOM 2067 C CA . LYS A 1 256 ? -53.547 1.358 -26.125 1.00 84.94 256 LYS A CA 1
ATOM 2068 C C . LYS A 1 256 ? -53.905 1.977 -27.478 1.00 84.94 256 LYS A C 1
ATOM 2070 O O . LYS A 1 256 ? -53.756 1.315 -28.499 1.00 84.94 256 LYS A O 1
ATOM 2075 N N . LEU A 1 257 ? -54.323 3.242 -27.498 1.00 82.75 257 LEU A N 1
ATOM 2076 C CA . LEU A 1 257 ? -54.686 3.946 -28.732 1.00 82.75 257 LEU A CA 1
ATOM 2077 C C . LEU A 1 257 ? -53.483 4.142 -29.659 1.00 82.75 257 LEU A C 1
ATOM 2079 O O . LEU A 1 257 ? -53.597 3.902 -30.858 1.00 82.75 257 LEU A O 1
ATOM 2083 N N . MET A 1 258 ? -52.314 4.485 -29.106 1.00 81.56 258 MET A N 1
ATOM 2084 C CA . MET A 1 258 ? -51.068 4.561 -29.880 1.00 81.56 258 MET A CA 1
ATOM 2085 C C . MET A 1 258 ? -50.661 3.209 -30.483 1.00 81.56 258 MET A C 1
ATOM 2087 O O . MET A 1 258 ? -50.072 3.179 -31.558 1.00 81.56 258 MET A O 1
ATOM 2091 N N . ALA A 1 259 ? -50.972 2.095 -29.813 1.00 82.44 259 ALA A N 1
ATOM 2092 C CA . ALA A 1 259 ? -50.689 0.757 -30.331 1.00 82.44 259 ALA A CA 1
ATOM 2093 C C . ALA A 1 259 ? -51.678 0.314 -31.424 1.00 82.44 259 ALA A C 1
ATOM 2095 O O . ALA A 1 259 ? -51.306 -0.452 -32.309 1.00 82.44 259 ALA A O 1
ATOM 2096 N N . GLN A 1 260 ? -52.930 0.776 -31.368 1.00 81.62 260 GLN A N 1
ATOM 2097 C CA . GLN A 1 260 ? -53.994 0.343 -32.277 1.00 81.62 260 GLN A CA 1
ATOM 2098 C C . GLN A 1 260 ? -54.112 1.219 -33.535 1.00 81.62 260 GLN A C 1
ATOM 2100 O O . GLN A 1 260 ? -54.511 0.719 -34.586 1.00 81.62 260 GLN A O 1
ATOM 2105 N N . ILE A 1 261 ? -53.762 2.507 -33.447 1.00 77.06 261 ILE A N 1
ATOM 2106 C CA . ILE A 1 261 ? -53.868 3.470 -34.549 1.00 77.06 261 ILE A CA 1
ATOM 2107 C C . ILE A 1 261 ? -52.458 3.948 -34.941 1.00 77.06 261 ILE A C 1
ATOM 2109 O O . ILE A 1 261 ? -51.855 4.747 -34.215 1.00 77.06 261 ILE A O 1
ATOM 2113 N N . PRO A 1 262 ? -51.915 3.509 -36.094 1.00 73.56 262 PRO A N 1
ATOM 2114 C CA . PRO A 1 262 ? -50.604 3.945 -36.564 1.00 73.56 262 PRO A CA 1
ATOM 2115 C C . PRO A 1 262 ? -50.578 5.463 -36.796 1.00 73.56 262 PRO A C 1
ATOM 2117 O O . PRO A 1 262 ? -51.319 5.986 -37.624 1.00 73.56 262 PRO A O 1
ATOM 2120 N N . GLY A 1 263 ? -49.715 6.177 -36.067 1.00 74.81 263 GLY A N 1
ATOM 2121 C CA . GLY A 1 263 ? -49.518 7.627 -36.215 1.00 74.81 263 GLY A CA 1
ATOM 2122 C C . GLY A 1 263 ? -50.278 8.508 -35.216 1.00 74.81 263 GLY A C 1
ATOM 2123 O O . GLY A 1 263 ? -50.150 9.733 -35.279 1.00 74.81 263 GLY A O 1
ATOM 2124 N N . TYR A 1 264 ? -51.021 7.927 -34.269 1.00 80.06 264 TYR A N 1
ATOM 2125 C CA . TYR A 1 264 ? -51.660 8.699 -33.203 1.00 80.06 264 TYR A CA 1
ATOM 2126 C C . TYR A 1 264 ? -50.618 9.217 -32.195 1.00 80.06 264 TYR A C 1
ATOM 2128 O O . TYR A 1 264 ? -49.782 8.463 -31.697 1.00 80.06 264 TYR A O 1
ATOM 2136 N N . LYS A 1 265 ? -50.637 10.526 -31.905 1.00 81.25 265 LYS A N 1
ATOM 2137 C CA . LYS A 1 265 ? -49.650 11.189 -31.037 1.00 81.25 265 LYS A CA 1
ATOM 2138 C C . LYS A 1 265 ? -50.207 11.410 -29.633 1.00 81.25 265 LYS A C 1
ATOM 2140 O O . LYS A 1 265 ? -51.306 11.934 -29.482 1.00 81.25 265 LYS A O 1
ATOM 2145 N N . LYS A 1 266 ? -49.381 11.142 -28.614 1.00 81.19 266 LYS A N 1
ATOM 2146 C CA . LYS A 1 266 ? -49.681 11.404 -27.190 1.00 81.19 266 LYS A CA 1
ATOM 2147 C C . LYS A 1 266 ? -50.190 12.825 -26.912 1.00 81.19 266 LYS A C 1
ATOM 2149 O O . LYS A 1 266 ? -51.033 13.023 -26.052 1.00 81.19 266 LYS A O 1
ATOM 2154 N N . GLU A 1 267 ? -49.699 13.812 -27.658 1.00 80.62 267 GLU A N 1
ATOM 2155 C CA . GLU A 1 267 ? -50.074 15.223 -27.503 1.00 80.62 267 GLU A CA 1
ATOM 2156 C C . GLU A 1 267 ? -51.534 15.492 -27.876 1.00 80.62 267 GLU A C 1
ATOM 2158 O O . GLU A 1 267 ? -52.167 16.342 -27.257 1.00 80.62 267 GLU A O 1
ATOM 2163 N N . ASN A 1 268 ? -52.078 14.750 -28.845 1.00 79.06 268 ASN A N 1
ATOM 2164 C CA . ASN A 1 268 ? -53.475 14.889 -29.250 1.00 79.06 268 ASN A CA 1
ATOM 2165 C C . ASN A 1 268 ? -54.401 14.344 -28.159 1.00 79.06 268 ASN A C 1
ATOM 2167 O O . ASN A 1 268 ? -55.373 15.001 -27.812 1.00 79.06 268 ASN A O 1
ATOM 2171 N N . TYR A 1 269 ? -54.032 13.213 -27.549 1.00 82.38 269 TYR A N 1
ATOM 2172 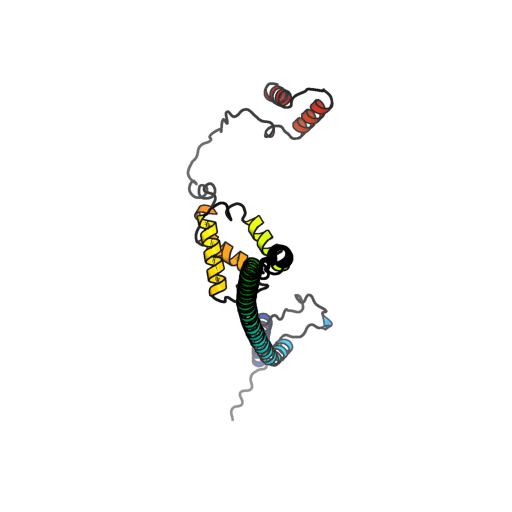C CA . TYR A 1 269 ? -54.790 12.626 -26.443 1.00 82.38 269 TYR A CA 1
ATOM 2173 C C . TYR A 1 269 ? -54.812 13.527 -25.203 1.00 82.38 269 TYR A C 1
ATOM 2175 O O . TYR A 1 269 ? -55.850 13.694 -24.577 1.00 82.38 269 TYR A O 1
ATOM 2183 N N . ILE A 1 270 ? -53.676 14.142 -24.851 1.00 82.69 270 ILE A N 1
ATOM 2184 C CA . ILE A 1 270 ? -53.593 15.072 -23.712 1.00 82.69 270 ILE A CA 1
ATOM 2185 C C . ILE A 1 270 ? -54.485 16.299 -23.949 1.00 82.69 270 ILE A C 1
ATOM 2187 O O . ILE A 1 270 ? -55.159 16.744 -23.024 1.00 82.69 270 ILE A O 1
ATOM 2191 N N . LYS A 1 271 ? -54.509 16.831 -25.180 1.00 82.12 271 LYS A N 1
ATOM 2192 C CA . LYS A 1 271 ? -55.407 17.935 -25.547 1.00 82.12 271 LYS A CA 1
ATOM 2193 C C . LYS A 1 271 ? -56.869 17.519 -25.455 1.00 82.12 271 LYS A C 1
ATOM 2195 O O . LYS A 1 271 ? -57.609 18.165 -24.732 1.00 82.12 271 LYS A O 1
ATOM 2200 N N . GLU A 1 272 ? -57.265 16.419 -26.095 1.00 81.12 272 GLU A N 1
ATOM 2201 C CA . GLU A 1 272 ? -58.651 15.924 -26.050 1.00 81.12 272 GLU A CA 1
ATOM 2202 C C . GLU A 1 272 ? -59.122 15.643 -24.615 1.00 81.12 272 GLU A C 1
ATOM 2204 O O . GLU A 1 272 ? -60.248 15.979 -24.261 1.00 81.12 272 GLU A O 1
ATOM 2209 N N . TYR A 1 273 ? -58.254 15.088 -23.764 1.00 82.44 273 TYR A N 1
ATOM 2210 C CA . TYR A 1 273 ? -58.590 14.757 -22.379 1.00 82.44 273 TYR A CA 1
ATOM 2211 C C . TYR A 1 273 ? -58.806 15.991 -21.487 1.00 82.44 273 TYR A C 1
ATOM 2213 O O . TYR A 1 273 ? -59.649 15.957 -20.595 1.00 82.44 273 TYR A O 1
ATOM 2221 N N . PHE A 1 274 ? -58.046 17.072 -21.698 1.00 78.25 274 PHE A N 1
ATOM 2222 C CA . PHE A 1 274 ? -58.139 18.283 -20.871 1.00 78.25 274 PHE A CA 1
ATOM 2223 C C . PHE A 1 274 ? -58.973 19.414 -21.481 1.00 78.25 274 PHE A C 1
ATOM 2225 O O . PHE A 1 274 ? -59.421 20.273 -20.730 1.00 78.25 274 PHE A O 1
ATOM 2232 N N . GLU A 1 275 ? -59.164 19.444 -22.801 1.00 72.00 275 GLU A N 1
ATOM 2233 C CA . GLU A 1 275 ? -60.062 20.389 -23.485 1.00 72.00 275 GLU A CA 1
ATOM 2234 C C . GLU A 1 275 ? -61.497 19.840 -23.594 1.00 72.00 275 GLU A C 1
ATOM 2236 O O . GLU A 1 275 ? -62.431 20.617 -23.762 1.00 72.00 275 GLU A O 1
ATOM 2241 N N . GLY A 1 276 ? -61.685 18.518 -23.489 1.00 61.06 276 GLY A N 1
ATOM 2242 C CA . GLY A 1 276 ? -62.990 17.846 -23.524 1.00 61.06 276 GLY A CA 1
ATOM 2243 C C . GLY A 1 276 ? -63.648 17.608 -22.158 1.00 61.06 276 GLY A C 1
ATOM 2244 O O . GLY A 1 276 ? -64.623 16.857 -22.100 1.00 61.06 276 GLY A O 1
ATOM 2245 N N . ALA A 1 277 ? -63.118 18.200 -21.082 1.00 50.50 277 ALA A N 1
ATOM 2246 C CA . ALA A 1 277 ? -63.610 18.083 -19.705 1.00 50.50 277 ALA A CA 1
ATOM 2247 C C . ALA A 1 277 ? -63.999 19.446 -19.118 1.00 50.50 277 ALA A C 1
ATOM 2249 O O . ALA A 1 277 ? -63.272 20.430 -19.384 1.00 50.50 277 ALA A O 1
#

Radius of gyration: 39.4 Å; chains: 1; bounding box: 104×59×119 Å